Protein AF-A0A3L6D9G8-F1 (afdb_monomer_lite)

Radius of gyration: 39.93 Å; chains: 1; bounding box: 86×28×123 Å

Organism: Zea mays (NCBI:txid4577)

Structure (mmCIF, N/CA/C/O backbone):
data_AF-A0A3L6D9G8-F1
#
_entry.id   AF-A0A3L6D9G8-F1
#
loop_
_atom_site.group_PDB
_atom_site.id
_atom_site.type_symbol
_atom_site.label_atom_id
_atom_site.label_alt_id
_atom_site.label_comp_id
_atom_site.label_asym_id
_atom_site.label_entity_id
_atom_site.label_seq_id
_atom_site.pdbx_PDB_ins_code
_atom_site.Cartn_x
_atom_site.Cartn_y
_atom_site.Cartn_z
_atom_site.occupancy
_atom_site.B_iso_or_equiv
_atom_site.auth_seq_id
_atom_site.auth_comp_id
_atom_site.auth_asym_id
_atom_site.auth_atom_id
_atom_site.pdbx_PDB_model_num
ATOM 1 N N . MET A 1 1 ? -46.034 -1.662 87.273 1.00 62.09 1 MET A N 1
ATOM 2 C CA . MET A 1 1 ? -46.387 -2.126 85.909 1.00 62.09 1 MET A CA 1
ATOM 3 C C . MET A 1 1 ? -46.181 -1.054 84.838 1.00 62.09 1 MET A C 1
ATOM 5 O O . MET A 1 1 ? -45.593 -1.376 83.820 1.00 62.09 1 MET A O 1
ATOM 9 N N . VAL A 1 2 ? -46.574 0.208 85.059 1.00 72.56 2 VAL A N 1
ATOM 10 C CA . VAL A 1 2 ? -46.493 1.284 84.042 1.00 72.56 2 VAL A CA 1
ATOM 11 C C . VAL A 1 2 ? -45.061 1.575 83.547 1.00 72.56 2 VAL A C 1
ATOM 13 O O . VAL A 1 2 ? -44.832 1.620 82.345 1.00 72.56 2 VAL A O 1
ATOM 16 N N . SER A 1 3 ? -44.073 1.684 84.444 1.00 79.44 3 SER A N 1
ATOM 17 C CA . SER A 1 3 ? -42.671 1.980 84.078 1.00 79.44 3 SER A CA 1
ATOM 18 C C . SER A 1 3 ? -42.016 0.919 83.173 1.00 79.44 3 SER A C 1
ATOM 20 O O . SER A 1 3 ? -41.255 1.272 82.276 1.00 79.44 3 SER A O 1
ATOM 22 N N . ALA A 1 4 ? -42.357 -0.364 83.341 1.00 86.50 4 ALA A N 1
ATOM 23 C CA . ALA A 1 4 ? -41.828 -1.437 82.496 1.00 86.50 4 ALA A CA 1
ATOM 24 C C . ALA A 1 4 ? -42.376 -1.373 81.056 1.00 86.50 4 ALA A C 1
ATOM 26 O O . ALA A 1 4 ? -41.646 -1.654 80.111 1.00 86.50 4 ALA A O 1
ATOM 27 N N . GLY A 1 5 ? -43.636 -0.952 80.883 1.00 90.62 5 GLY A N 1
ATOM 28 C CA . GLY A 1 5 ? -44.241 -0.766 79.560 1.00 90.62 5 GLY A CA 1
ATOM 29 C C . GLY A 1 5 ? -43.612 0.389 78.775 1.00 90.62 5 GLY A C 1
ATOM 30 O O . GLY A 1 5 ? -43.356 0.251 77.582 1.00 90.62 5 GLY A O 1
ATOM 31 N N . PHE A 1 6 ? -43.291 1.498 79.450 1.00 91.12 6 PHE A N 1
ATOM 32 C CA . PHE A 1 6 ? -42.568 2.618 78.835 1.00 91.12 6 PHE A CA 1
ATOM 33 C C . PHE A 1 6 ? -41.140 2.238 78.423 1.00 91.12 6 PHE A C 1
ATOM 35 O O . PHE A 1 6 ? -40.726 2.556 77.311 1.00 91.12 6 PHE A O 1
ATOM 42 N N . ALA A 1 7 ? -40.412 1.500 79.267 1.00 93.25 7 ALA A N 1
ATOM 43 C CA . ALA A 1 7 ? -39.068 1.026 78.933 1.00 93.25 7 ALA A CA 1
ATOM 44 C C . ALA A 1 7 ? -39.059 0.095 77.703 1.00 93.25 7 ALA A C 1
ATOM 46 O O . ALA A 1 7 ? -38.158 0.178 76.866 1.00 93.25 7 ALA A O 1
ATOM 47 N N . GLU A 1 8 ? -40.073 -0.764 77.559 1.00 93.62 8 GLU A N 1
ATOM 48 C CA . GLU A 1 8 ? -40.217 -1.623 76.378 1.00 93.62 8 GLU A CA 1
ATOM 49 C C . GLU A 1 8 ? -40.559 -0.819 75.113 1.00 93.62 8 GLU A C 1
ATOM 51 O O . GLU A 1 8 ? -39.976 -1.070 74.058 1.00 93.62 8 GLU A O 1
ATOM 56 N N . LEU A 1 9 ? -41.423 0.198 75.208 1.00 94.31 9 LEU A N 1
ATOM 57 C CA . LEU A 1 9 ? -41.714 1.115 74.097 1.00 94.31 9 LEU A CA 1
ATOM 58 C C . LEU A 1 9 ? -40.466 1.878 73.631 1.00 94.31 9 LEU A C 1
ATOM 60 O O . LEU A 1 9 ? -40.208 1.955 72.430 1.00 94.31 9 LEU A O 1
ATOM 64 N N . GLU A 1 10 ? -39.650 2.389 74.555 1.00 94.06 10 GLU A N 1
ATOM 65 C CA . GLU A 1 10 ? -38.377 3.033 74.209 1.00 94.06 10 GLU A CA 1
ATOM 66 C C . GLU A 1 10 ? -37.412 2.059 73.520 1.00 94.06 10 GLU A C 1
ATOM 68 O O . GLU A 1 10 ? -36.723 2.424 72.562 1.00 94.06 10 GLU A O 1
ATOM 73 N N . ARG A 1 11 ? -37.366 0.798 73.971 1.00 95.31 11 ARG A N 1
ATOM 74 C CA . ARG A 1 11 ? -36.554 -0.251 73.338 1.00 95.31 11 ARG A CA 1
ATOM 75 C C . ARG A 1 11 ? -37.022 -0.522 71.909 1.00 95.31 11 ARG A C 1
ATOM 77 O O . ARG A 1 11 ? -36.194 -0.575 70.998 1.00 95.31 11 ARG A O 1
ATOM 84 N N . GLN A 1 12 ? -38.332 -0.641 71.701 1.00 95.62 12 GLN A N 1
ATOM 85 C CA . GLN A 1 12 ? -38.933 -0.826 70.379 1.00 95.62 12 GLN A CA 1
ATOM 86 C C . GLN A 1 12 ? -38.677 0.376 69.461 1.00 95.62 12 GLN A C 1
ATOM 88 O O . GLN A 1 12 ? -38.282 0.188 68.310 1.00 95.62 12 GLN A O 1
ATOM 93 N N . GLN A 1 13 ? -38.798 1.604 69.972 1.00 95.81 13 GLN A N 1
ATOM 94 C CA . GLN A 1 13 ? -38.494 2.825 69.224 1.00 95.81 13 GLN A CA 1
ATOM 95 C C . GLN A 1 13 ? -37.030 2.858 68.759 1.00 95.81 13 GLN A C 1
ATOM 97 O O . GLN A 1 13 ? -36.754 3.154 67.595 1.00 95.81 13 GLN A O 1
ATOM 102 N N . ARG A 1 14 ? -36.080 2.512 69.641 1.00 97.00 14 ARG A N 1
ATOM 103 C CA . ARG A 1 14 ? -34.646 2.433 69.296 1.00 97.00 14 ARG A CA 1
ATOM 104 C C . ARG A 1 14 ? -34.371 1.367 68.236 1.00 97.00 14 ARG A C 1
ATOM 106 O O . ARG A 1 14 ? -33.550 1.585 67.342 1.00 97.00 14 ARG A O 1
ATOM 113 N N . LEU A 1 15 ? -35.059 0.229 68.315 1.00 97.06 15 LEU A N 1
ATOM 114 C CA . LEU A 1 15 ? -34.909 -0.858 67.350 1.00 97.06 15 LEU A CA 1
ATOM 115 C C . LEU A 1 15 ? -35.434 -0.451 65.967 1.00 97.06 15 LEU A C 1
ATOM 117 O O . LEU A 1 15 ? -34.710 -0.596 64.985 1.00 97.06 15 LEU A O 1
ATOM 121 N N . LEU A 1 16 ? -36.621 0.160 65.902 1.00 97.12 16 LEU A N 1
ATOM 122 C CA . LEU A 1 16 ? -37.181 0.710 64.663 1.00 97.12 16 LEU A CA 1
ATOM 123 C C . LEU A 1 16 ? -36.264 1.771 64.049 1.00 97.12 16 LEU A C 1
ATOM 125 O O . LEU A 1 16 ? -35.952 1.685 62.866 1.00 97.12 16 LEU A O 1
ATOM 129 N N . ALA A 1 17 ? -35.758 2.715 64.848 1.00 96.75 17 ALA A N 1
ATOM 130 C CA . ALA A 1 17 ? -34.820 3.731 64.368 1.00 96.75 17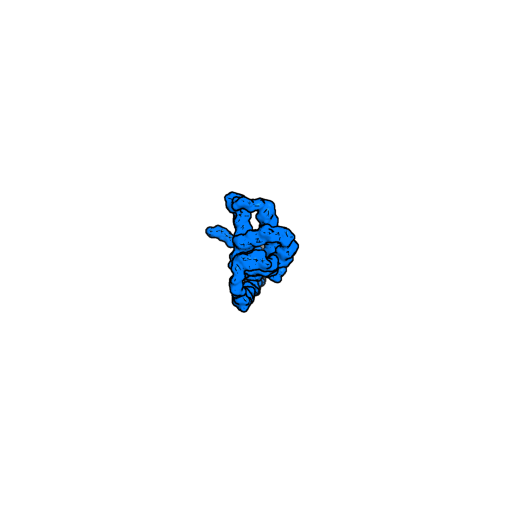 ALA A CA 1
ATOM 131 C C . ALA A 1 17 ? -33.542 3.107 63.775 1.00 96.75 17 ALA A C 1
ATOM 133 O O . ALA A 1 17 ? -33.040 3.552 62.740 1.00 96.75 17 ALA A O 1
ATOM 134 N N . THR A 1 18 ? -33.038 2.040 64.400 1.00 97.69 18 THR A N 1
ATOM 135 C CA . THR A 1 18 ? -31.868 1.301 63.909 1.00 97.69 18 THR A CA 1
ATOM 136 C C . THR A 1 18 ? -32.176 0.579 62.598 1.00 97.69 18 THR A C 1
ATOM 138 O O . THR A 1 18 ? -31.394 0.687 61.654 1.00 97.69 18 THR A O 1
ATOM 141 N N . CYS A 1 19 ? -33.322 -0.101 62.505 1.00 97.19 19 CYS A N 1
ATOM 142 C CA . CYS A 1 19 ? -33.778 -0.749 61.277 1.00 97.19 19 CYS A CA 1
ATOM 143 C C . CYS A 1 19 ? -33.930 0.259 60.133 1.00 97.19 19 CYS A C 1
ATOM 145 O O . CYS A 1 19 ? -33.394 0.020 59.057 1.00 97.19 19 CYS A O 1
ATOM 147 N N . THR A 1 20 ? -34.573 1.407 60.361 1.00 97.38 20 THR A N 1
ATOM 148 C CA . THR A 1 20 ? -34.733 2.455 59.339 1.00 97.38 20 THR A CA 1
ATOM 149 C C . THR A 1 20 ? -33.384 2.958 58.836 1.00 97.38 20 THR A C 1
ATOM 151 O O . THR A 1 20 ? -33.184 3.084 57.630 1.00 97.38 20 THR A O 1
ATOM 154 N N . ARG A 1 21 ? -32.415 3.176 59.736 1.00 98.12 21 ARG A N 1
ATOM 155 C CA . ARG A 1 21 ? -31.058 3.580 59.344 1.00 98.12 21 ARG A CA 1
ATOM 156 C C . ARG A 1 21 ? -30.354 2.511 58.504 1.00 98.12 21 ARG A C 1
ATOM 158 O O . ARG A 1 21 ? -29.681 2.851 57.536 1.00 98.12 21 ARG A O 1
ATOM 165 N N . LEU A 1 22 ? -30.500 1.233 58.862 1.00 98.12 22 LEU A N 1
ATOM 166 C CA . LEU A 1 22 ? -29.929 0.122 58.095 1.00 98.12 22 LEU A CA 1
ATOM 167 C C . LEU A 1 22 ? -30.570 0.002 56.709 1.00 98.12 22 LEU A C 1
ATOM 169 O O . LEU A 1 22 ? -29.848 -0.168 55.730 1.00 98.12 22 LEU A O 1
ATOM 173 N N . TYR A 1 23 ? -31.894 0.149 56.613 1.00 98.12 23 TYR A N 1
ATOM 174 C CA . TYR A 1 23 ? -32.598 0.178 55.330 1.00 98.12 23 TYR A CA 1
ATOM 175 C C . TYR A 1 23 ? -32.136 1.340 54.453 1.00 98.12 23 TYR A C 1
ATOM 177 O O . TYR A 1 23 ? -31.880 1.133 53.269 1.00 98.12 23 TYR A O 1
ATOM 185 N N . GLN A 1 24 ? -31.958 2.532 55.029 1.00 98.38 24 GLN A N 1
ATOM 186 C CA . GLN A 1 24 ? -31.443 3.682 54.291 1.00 98.38 24 GLN A CA 1
ATOM 187 C C . GLN A 1 24 ? -30.038 3.405 53.745 1.00 98.38 24 GLN A C 1
ATOM 189 O O . GLN A 1 24 ? -29.803 3.548 52.549 1.00 98.38 24 GLN A O 1
ATOM 194 N N . HIS A 1 25 ? -29.130 2.908 54.591 1.00 98.50 25 HIS A N 1
ATOM 195 C CA . HIS A 1 25 ? -27.769 2.568 54.176 1.00 98.50 25 HIS A CA 1
ATOM 196 C C . HIS A 1 25 ? -27.739 1.487 53.082 1.00 98.50 25 HIS A C 1
ATOM 198 O O . HIS A 1 25 ? -26.953 1.574 52.138 1.00 98.50 25 HIS A O 1
ATOM 204 N N . LEU A 1 26 ? -28.597 0.467 53.186 1.00 98.38 26 LEU A N 1
ATOM 205 C CA . LEU A 1 26 ? -28.737 -0.569 52.163 1.00 98.38 26 LEU A CA 1
ATOM 206 C C . LEU A 1 26 ? -29.214 0.033 50.833 1.00 98.38 26 LEU A C 1
ATOM 208 O O . LEU A 1 26 ? -28.620 -0.240 49.793 1.00 98.38 26 LEU A O 1
ATOM 212 N N . SER A 1 27 ? -30.253 0.870 50.873 1.00 98.38 27 SER A N 1
ATOM 213 C CA . SER A 1 27 ? -30.805 1.534 49.690 1.00 98.38 27 SER A CA 1
ATOM 214 C C . SER A 1 27 ? -29.766 2.428 49.010 1.00 98.38 27 SER A C 1
ATOM 216 O O . SER A 1 27 ? -29.607 2.379 47.791 1.00 98.38 27 SER A O 1
ATOM 218 N N . ASP A 1 28 ? -29.009 3.200 49.790 1.00 98.44 28 ASP A N 1
ATOM 219 C CA . ASP A 1 28 ? -27.953 4.070 49.271 1.00 98.44 28 ASP A CA 1
ATOM 220 C C . ASP A 1 28 ? -26.824 3.252 48.623 1.00 98.44 28 ASP A C 1
ATOM 222 O O . ASP A 1 28 ? -26.317 3.613 47.554 1.00 98.44 28 ASP A O 1
ATOM 226 N N . HIS A 1 29 ? -26.453 2.120 49.233 1.00 98.56 29 HIS A N 1
ATOM 227 C CA . HIS A 1 29 ? -25.442 1.218 48.688 1.00 98.56 29 HIS A CA 1
ATOM 228 C C . HIS A 1 29 ? -25.899 0.564 47.380 1.00 98.56 29 HIS A C 1
ATOM 230 O O . HIS A 1 29 ? -25.151 0.584 46.402 1.00 98.56 29 HIS A O 1
ATOM 236 N N . ILE A 1 30 ? -27.131 0.046 47.332 1.00 98.50 30 ILE A N 1
ATOM 237 C CA . ILE A 1 30 ? -27.719 -0.527 46.113 1.00 98.50 30 ILE A CA 1
ATOM 238 C C . ILE A 1 30 ? -27.758 0.532 45.008 1.00 98.50 30 ILE A C 1
ATOM 240 O O . ILE A 1 30 ? -27.234 0.292 43.923 1.00 98.50 30 ILE A O 1
ATOM 244 N N . GLY A 1 31 ? -28.245 1.741 45.302 1.00 98.62 31 GLY A N 1
ATOM 245 C CA . GLY A 1 31 ? -28.271 2.830 44.323 1.00 98.62 31 GLY A CA 1
ATOM 246 C C . GLY A 1 31 ? -26.874 3.247 43.843 1.00 98.62 31 GLY A C 1
ATOM 247 O O . GLY A 1 31 ? -26.686 3.613 42.682 1.00 98.62 31 GLY A O 1
ATOM 248 N N . SER A 1 32 ? -25.856 3.172 44.707 1.00 98.50 32 SER A N 1
ATOM 249 C CA . SER A 1 32 ? -24.457 3.388 44.317 1.00 98.50 32 SER A CA 1
ATOM 250 C C . SER A 1 32 ? -23.950 2.300 43.363 1.00 98.50 32 SER A C 1
ATOM 252 O O . SER A 1 32 ? -23.345 2.615 42.333 1.00 98.50 32 SER A O 1
ATOM 254 N N . LEU A 1 33 ? -24.240 1.030 43.660 1.00 98.62 33 LEU A N 1
ATOM 255 C CA . LEU A 1 33 ? -23.872 -0.103 42.809 1.00 98.62 33 LEU A CA 1
ATOM 256 C C . LEU A 1 33 ? -24.560 -0.041 41.445 1.00 98.62 33 LEU A C 1
ATOM 258 O O . LEU A 1 33 ? -23.896 -0.249 40.432 1.00 98.62 33 LEU A O 1
ATOM 262 N N . GLU A 1 34 ? -25.847 0.298 41.397 1.00 98.62 34 GLU A N 1
ATOM 263 C CA . GLU A 1 34 ? -26.603 0.455 40.150 1.00 98.62 34 GLU A CA 1
ATOM 264 C C . GLU A 1 34 ? -25.993 1.537 39.254 1.00 98.62 34 GLU A C 1
ATOM 266 O O . GLU A 1 34 ? -25.715 1.288 38.078 1.00 98.62 34 GLU A O 1
ATOM 271 N N . ARG A 1 35 ? -25.689 2.715 39.818 1.00 98.56 35 ARG A N 1
ATOM 272 C CA . ARG A 1 35 ? -25.001 3.793 39.088 1.00 98.56 35 ARG A CA 1
ATOM 273 C C . ARG A 1 35 ? -23.618 3.360 38.604 1.00 98.56 35 ARG A C 1
ATOM 275 O O . ARG A 1 35 ? -23.249 3.639 37.463 1.00 98.56 35 ARG A O 1
ATOM 282 N N . GLY A 1 36 ? -22.862 2.654 39.445 1.00 98.75 36 GLY A N 1
ATOM 283 C CA . GLY A 1 36 ? -21.547 2.126 39.087 1.00 98.75 36 GLY A CA 1
ATOM 284 C C . GLY A 1 36 ? -21.608 1.097 37.954 1.00 98.75 36 GLY A C 1
ATOM 285 O O . GLY A 1 36 ? -20.794 1.143 37.028 1.00 98.75 36 GLY A O 1
ATOM 286 N N . LEU A 1 37 ? -22.588 0.193 37.992 1.00 98.62 37 LEU A N 1
ATOM 287 C CA . LEU A 1 37 ? -22.822 -0.811 36.956 1.00 98.62 37 LEU A CA 1
ATOM 288 C C . LEU A 1 37 ? -23.233 -0.150 35.635 1.00 98.62 37 LEU A C 1
ATOM 290 O O . LEU A 1 37 ? -22.684 -0.498 34.588 1.00 98.62 37 LEU A O 1
ATOM 294 N N . ALA A 1 38 ? -24.140 0.829 35.685 1.00 98.56 38 ALA A N 1
ATOM 295 C CA . ALA A 1 38 ? -24.572 1.591 34.518 1.00 98.56 38 ALA A CA 1
ATOM 296 C C . ALA A 1 38 ? -23.385 2.301 33.849 1.00 98.56 38 ALA A C 1
ATOM 298 O O . ALA A 1 38 ? -23.129 2.087 32.664 1.00 98.56 38 ALA A O 1
ATOM 299 N N . ALA A 1 39 ? -22.578 3.030 34.626 1.00 98.56 39 ALA A N 1
ATOM 300 C CA . ALA A 1 39 ? -21.399 3.728 34.115 1.00 98.56 39 ALA A CA 1
ATOM 301 C C . ALA A 1 39 ? -20.371 2.771 33.481 1.00 98.56 39 ALA A C 1
ATOM 303 O O . ALA A 1 39 ? -19.830 3.051 32.409 1.00 98.56 39 ALA A O 1
ATOM 304 N N . ARG A 1 40 ? -20.112 1.611 34.105 1.00 98.69 40 ARG A N 1
ATOM 305 C CA . ARG A 1 40 ? -19.213 0.588 33.538 1.00 98.69 40 ARG A CA 1
ATOM 306 C C . ARG A 1 40 ? -19.775 -0.021 32.254 1.00 98.69 40 ARG A C 1
ATOM 308 O O . ARG A 1 40 ? -19.021 -0.225 31.305 1.00 98.69 40 ARG A O 1
ATOM 315 N N . SER A 1 41 ? -21.078 -0.288 32.213 1.00 98.62 41 SER A N 1
ATOM 316 C CA . SER A 1 41 ? -21.766 -0.806 31.028 1.00 98.62 41 SER A CA 1
ATOM 317 C C . SER A 1 41 ? -21.656 0.167 29.852 1.00 98.62 41 SER A C 1
ATOM 319 O O . SER A 1 41 ? -21.262 -0.226 28.752 1.00 98.62 41 SER A O 1
ATOM 321 N N . ASP A 1 42 ? -21.889 1.457 30.090 1.00 98.62 42 ASP A N 1
ATOM 322 C CA . ASP A 1 42 ? -21.765 2.490 29.060 1.00 98.62 42 ASP A CA 1
ATOM 323 C C . ASP A 1 42 ? -20.322 2.668 28.585 1.00 98.62 42 ASP A C 1
ATOM 325 O O . ASP A 1 42 ? -20.071 2.722 27.377 1.00 98.62 42 ASP A O 1
ATOM 329 N N . ALA A 1 43 ? -19.350 2.647 29.501 1.00 98.56 43 ALA A N 1
ATOM 330 C CA . ALA A 1 43 ? -17.936 2.680 29.142 1.00 98.56 43 ALA A CA 1
ATOM 331 C C . ALA A 1 43 ? -17.540 1.498 28.237 1.00 98.56 43 ALA A C 1
ATOM 333 O O . ALA A 1 43 ? -16.813 1.681 27.255 1.00 98.56 43 ALA A O 1
ATOM 334 N N . LEU A 1 44 ? -18.040 0.289 28.519 1.00 98.62 44 LEU A N 1
ATOM 335 C CA . LEU A 1 44 ? -17.813 -0.887 27.674 1.00 98.62 44 LEU A CA 1
ATOM 336 C C . LEU A 1 44 ? -18.481 -0.751 26.302 1.00 98.62 44 LEU A C 1
ATOM 338 O O . LEU A 1 44 ? -17.856 -1.079 25.292 1.00 98.62 44 LEU A O 1
ATOM 342 N N . ARG A 1 45 ? -19.707 -0.218 26.230 1.00 98.50 45 ARG A N 1
ATOM 343 C CA . ARG A 1 45 ? -20.397 0.043 24.953 1.00 98.50 45 ARG A CA 1
ATOM 344 C C . ARG A 1 45 ? -19.627 1.034 24.085 1.00 98.50 45 ARG A C 1
ATOM 346 O O . ARG A 1 45 ? -19.478 0.800 22.886 1.00 98.50 45 ARG A O 1
ATOM 353 N N . VAL A 1 46 ? -19.102 2.109 24.675 1.00 98.56 46 VAL A N 1
ATOM 354 C CA . VAL A 1 46 ? -18.269 3.091 23.963 1.00 98.56 46 VAL A CA 1
ATOM 355 C C . VAL A 1 46 ? -16.980 2.443 23.456 1.00 98.56 46 VAL A C 1
ATOM 357 O O . VAL A 1 46 ? -16.643 2.599 22.282 1.00 98.56 46 VAL A O 1
ATOM 360 N N . ARG A 1 47 ? -16.287 1.663 24.298 1.00 98.56 47 ARG A N 1
ATOM 361 C CA . ARG A 1 47 ? -15.071 0.936 23.891 1.00 98.56 47 ARG A CA 1
ATOM 362 C C . ARG A 1 47 ? -15.337 -0.039 22.749 1.00 98.56 47 ARG A C 1
ATOM 364 O O . ARG A 1 47 ? -14.560 -0.062 21.799 1.00 98.56 47 ARG A O 1
ATOM 371 N N . ARG A 1 48 ? -16.440 -0.788 22.811 1.00 98.56 48 ARG A N 1
ATOM 372 C CA . ARG A 1 48 ? -16.864 -1.693 21.738 1.00 98.56 48 ARG A CA 1
ATOM 373 C C . ARG A 1 48 ? -17.071 -0.934 20.428 1.00 98.56 48 ARG A C 1
ATOM 375 O O . ARG A 1 48 ? -16.425 -1.264 19.447 1.00 98.56 48 ARG A O 1
ATOM 382 N N . ARG A 1 49 ? -17.861 0.146 20.429 1.00 98.44 49 ARG A N 1
ATOM 383 C CA . ARG A 1 49 ? -18.085 0.971 19.225 1.00 98.44 49 ARG A CA 1
ATOM 384 C C . ARG A 1 49 ? -16.785 1.533 18.646 1.00 98.44 49 ARG A C 1
ATOM 386 O O . ARG A 1 49 ? -16.615 1.570 17.432 1.00 98.44 49 ARG A O 1
ATOM 393 N N . ALA A 1 50 ? -15.862 1.970 19.501 1.00 98.25 50 ALA A N 1
ATOM 394 C CA . ALA A 1 50 ? -14.565 2.471 19.058 1.00 98.25 50 ALA A CA 1
ATOM 395 C C . ALA A 1 50 ? -13.704 1.367 18.422 1.00 98.25 50 ALA A C 1
ATOM 397 O O . ALA A 1 50 ? -13.027 1.621 17.426 1.00 98.25 50 ALA A O 1
ATOM 398 N N . PHE A 1 51 ? -13.728 0.156 18.981 1.00 98.31 51 PHE A N 1
ATOM 399 C CA . PHE A 1 51 ? -13.042 -1.003 18.418 1.00 98.31 51 PHE A CA 1
ATOM 400 C C . PHE A 1 51 ? -13.662 -1.434 17.083 1.00 98.31 51 PHE A C 1
ATOM 402 O O . PHE A 1 51 ? -12.935 -1.601 16.105 1.00 98.31 51 PHE A O 1
ATOM 409 N N . ASP A 1 52 ? -14.990 -1.505 17.007 1.00 98.44 52 ASP A N 1
ATOM 410 C CA . ASP A 1 52 ? -15.733 -1.816 15.781 1.00 98.44 52 ASP A CA 1
ATOM 411 C C . ASP A 1 52 ? -15.403 -0.794 14.675 1.00 98.44 52 ASP A C 1
ATOM 413 O O . ASP A 1 52 ? -15.051 -1.153 13.556 1.00 98.44 52 ASP A O 1
ATOM 417 N N . ALA A 1 53 ? -15.383 0.505 14.994 1.00 97.88 53 ALA A N 1
ATOM 418 C CA . ALA A 1 53 ? -15.006 1.537 14.026 1.00 97.88 53 ALA A CA 1
ATOM 419 C C . ALA A 1 53 ? -13.540 1.425 13.564 1.00 97.88 53 ALA A C 1
ATOM 421 O O . ALA A 1 53 ? -13.229 1.705 12.406 1.00 97.88 53 ALA A O 1
ATOM 422 N N . ARG A 1 54 ? -12.614 1.042 14.453 1.00 97.75 54 ARG A N 1
ATOM 423 C CA . ARG A 1 54 ? -11.199 0.839 14.095 1.00 97.75 54 ARG A CA 1
ATOM 424 C C . ARG A 1 54 ? -11.013 -0.379 13.199 1.00 97.75 54 ARG A C 1
ATOM 426 O O . ARG A 1 54 ? -10.269 -0.291 12.227 1.00 97.75 54 ARG A O 1
ATOM 433 N N . THR A 1 55 ? -11.679 -1.484 13.518 1.00 97.56 55 THR A N 1
ATOM 434 C CA . THR A 1 55 ? -11.608 -2.720 12.731 1.00 97.56 55 THR A CA 1
ATOM 435 C C . THR A 1 55 ? -12.217 -2.527 11.349 1.00 97.56 55 THR A C 1
ATOM 437 O O . THR A 1 55 ? -11.550 -2.850 10.372 1.00 97.56 55 THR A O 1
ATOM 440 N N . HIS A 1 56 ? -13.386 -1.887 11.238 1.00 97.88 56 HIS A N 1
ATOM 441 C CA . HIS A 1 56 ? -13.967 -1.534 9.938 1.00 97.88 56 HIS A CA 1
ATOM 442 C C . HIS A 1 56 ? -13.018 -0.687 9.086 1.00 97.88 56 HIS A C 1
ATOM 444 O O . HIS A 1 56 ? -12.714 -1.062 7.961 1.00 97.88 56 HIS A O 1
ATOM 450 N N . ARG A 1 57 ? -12.444 0.388 9.642 1.00 95.50 57 ARG A N 1
ATOM 451 C CA . ARG A 1 57 ? -11.471 1.218 8.906 1.00 95.50 57 ARG A CA 1
ATOM 452 C C . ARG A 1 57 ? -10.240 0.433 8.453 1.00 95.50 57 ARG A C 1
ATOM 454 O O . ARG A 1 57 ? -9.712 0.699 7.375 1.00 95.50 57 ARG A O 1
ATOM 461 N N . ALA A 1 58 ? -9.756 -0.493 9.280 1.00 91.94 58 ALA A N 1
ATOM 462 C CA . ALA A 1 58 ? -8.622 -1.341 8.931 1.00 91.94 58 ALA A CA 1
ATOM 463 C C . ALA A 1 58 ? -8.977 -2.303 7.787 1.00 91.94 58 ALA A C 1
ATOM 465 O O . ALA A 1 58 ? -8.205 -2.414 6.838 1.00 91.94 58 ALA A O 1
ATOM 466 N N . LEU A 1 59 ? -10.155 -2.930 7.835 1.00 95.88 59 LEU A N 1
ATOM 467 C CA . LEU A 1 59 ? -10.654 -3.796 6.765 1.00 95.88 59 LEU A CA 1
ATOM 468 C C . LEU A 1 59 ? -10.862 -3.021 5.460 1.00 95.88 59 LEU A C 1
ATOM 470 O O . LEU A 1 59 ? -10.375 -3.452 4.422 1.00 95.88 59 LEU A O 1
ATOM 474 N N . ASP A 1 60 ? -11.468 -1.834 5.509 1.00 91.69 60 ASP A N 1
ATOM 475 C CA . ASP A 1 60 ? -11.657 -0.983 4.327 1.00 91.69 60 ASP A CA 1
ATOM 476 C C . ASP A 1 60 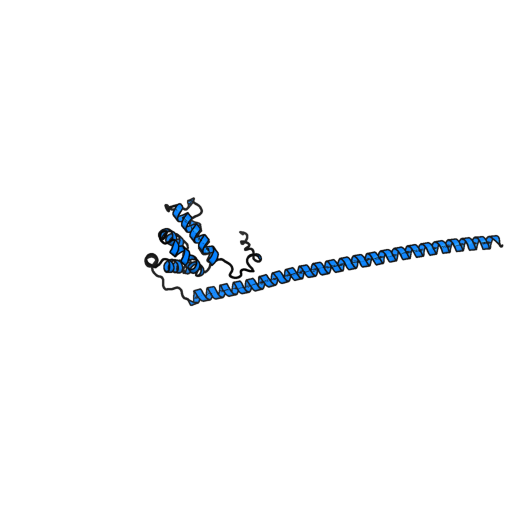? -10.323 -0.551 3.700 1.00 91.69 60 ASP A C 1
ATOM 478 O O . ASP A 1 60 ? -10.228 -0.344 2.490 1.00 91.69 60 ASP A O 1
ATOM 482 N N . SER A 1 61 ? -9.284 -0.369 4.520 1.00 87.38 61 SER A N 1
ATOM 483 C CA . SER A 1 61 ? -7.924 -0.102 4.043 1.00 87.38 61 SER A CA 1
ATOM 484 C C . SER A 1 61 ? -7.321 -1.331 3.358 1.00 87.38 61 SER A C 1
ATOM 486 O O . SER A 1 61 ? -6.720 -1.210 2.292 1.00 87.38 61 SER A O 1
ATOM 488 N N . LEU A 1 62 ? -7.520 -2.525 3.926 1.00 88.25 62 LEU A N 1
ATOM 489 C CA . LEU A 1 62 ? -7.048 -3.777 3.335 1.00 88.25 62 LEU A CA 1
ATOM 490 C C . LEU A 1 62 ? -7.756 -4.097 2.016 1.00 88.25 62 LEU A C 1
ATOM 492 O O . LEU A 1 62 ? -7.063 -4.357 1.041 1.00 88.25 62 LEU A O 1
ATOM 496 N N . HIS A 1 63 ? -9.084 -3.979 1.942 1.00 89.69 63 HIS A N 1
ATOM 497 C CA . HIS A 1 63 ? -9.829 -4.200 0.697 1.00 89.69 63 HIS A CA 1
ATOM 498 C C . HIS A 1 63 ? -9.390 -3.242 -0.416 1.00 89.69 63 HIS A C 1
ATOM 500 O O . HIS A 1 63 ? -9.221 -3.651 -1.561 1.00 89.69 63 HIS A O 1
ATOM 506 N N . ARG A 1 64 ? -9.136 -1.966 -0.089 1.00 85.31 64 ARG A N 1
ATOM 507 C CA . ARG A 1 64 ? -8.586 -1.007 -1.062 1.00 85.31 64 ARG A CA 1
ATOM 508 C C . ARG A 1 64 ? -7.203 -1.423 -1.566 1.00 85.31 64 ARG A C 1
ATOM 510 O O . ARG A 1 64 ? -6.920 -1.295 -2.754 1.00 85.31 64 ARG A O 1
ATOM 517 N N . ARG A 1 65 ? -6.344 -1.937 -0.680 1.00 83.44 65 ARG A N 1
ATOM 518 C CA . ARG A 1 65 ? -5.016 -2.449 -1.057 1.00 83.44 65 ARG A CA 1
ATOM 519 C C . ARG A 1 65 ? -5.101 -3.719 -1.899 1.00 83.44 65 ARG A C 1
ATOM 521 O O . ARG A 1 65 ? -4.305 -3.864 -2.817 1.00 83.44 65 ARG A O 1
ATOM 528 N N . GLU A 1 66 ? -6.032 -4.615 -1.599 1.00 86.00 66 GLU A N 1
ATOM 529 C CA . GLU A 1 66 ? -6.268 -5.845 -2.360 1.00 86.00 66 GLU A CA 1
ATOM 530 C C . GLU A 1 66 ? -6.740 -5.530 -3.783 1.00 86.00 66 GLU A C 1
ATOM 532 O O . GLU A 1 66 ? -6.062 -5.903 -4.736 1.00 86.00 66 GLU A O 1
ATOM 537 N N . ALA A 1 67 ? -7.780 -4.703 -3.932 1.00 85.19 67 ALA A N 1
ATOM 538 C CA . ALA A 1 67 ? -8.266 -4.266 -5.243 1.00 85.19 67 ALA A CA 1
ATOM 539 C C . ALA A 1 67 ? -7.174 -3.570 -6.080 1.00 85.19 67 ALA A C 1
ATOM 541 O O . ALA A 1 67 ? -7.092 -3.736 -7.297 1.00 85.19 67 ALA A O 1
ATOM 542 N N . SER A 1 68 ? -6.293 -2.811 -5.423 1.00 82.50 68 SER A N 1
ATOM 543 C CA . SER A 1 68 ? -5.122 -2.210 -6.061 1.00 82.50 68 SER A CA 1
ATOM 544 C C . SER A 1 68 ? -4.093 -3.239 -6.534 1.00 82.50 68 SER A C 1
ATOM 546 O O . SER A 1 68 ? -3.550 -3.105 -7.633 1.00 82.50 68 SER A O 1
ATOM 548 N N . ILE A 1 69 ? -3.801 -4.255 -5.714 1.00 82.19 69 ILE A N 1
ATOM 549 C CA . ILE A 1 69 ? -2.896 -5.345 -6.086 1.00 82.19 69 ILE A CA 1
ATOM 550 C C . ILE A 1 69 ? -3.450 -6.063 -7.314 1.00 82.19 69 ILE A C 1
ATOM 552 O O . ILE A 1 69 ? -2.702 -6.231 -8.273 1.00 82.19 69 ILE A O 1
ATOM 556 N N . ASP A 1 70 ? -4.738 -6.402 -7.321 1.00 85.38 70 ASP A N 1
ATOM 557 C CA . ASP A 1 70 ? -5.381 -7.082 -8.447 1.00 85.38 70 ASP A CA 1
ATOM 558 C C . ASP A 1 70 ? -5.291 -6.254 -9.733 1.00 85.38 70 ASP A C 1
ATOM 560 O O . ASP A 1 70 ? -4.873 -6.762 -10.775 1.00 85.38 70 ASP A O 1
ATOM 564 N N . ALA A 1 71 ? -5.576 -4.949 -9.656 1.00 82.50 71 ALA A N 1
ATOM 565 C CA . ALA A 1 71 ? -5.426 -4.042 -10.792 1.00 82.50 71 ALA A CA 1
ATOM 566 C C . ALA A 1 71 ? -3.967 -3.960 -11.279 1.00 82.50 71 ALA A C 1
ATOM 568 O O . ALA A 1 71 ? -3.699 -4.018 -12.479 1.00 82.50 71 ALA A O 1
ATOM 569 N N . SER A 1 72 ? -3.004 -3.866 -10.359 1.00 79.38 72 SER A N 1
ATOM 570 C CA . SER A 1 72 ? -1.570 -3.848 -10.671 1.00 79.38 72 SER A CA 1
ATOM 571 C C . SER A 1 72 ? -1.105 -5.150 -11.329 1.00 79.38 72 SER A C 1
ATOM 573 O O . SER A 1 72 ? -0.322 -5.094 -12.276 1.00 79.38 72 SER A O 1
ATOM 575 N N . VAL A 1 73 ? -1.581 -6.304 -10.854 1.00 84.19 73 VAL A N 1
ATOM 576 C CA . VAL A 1 73 ? -1.270 -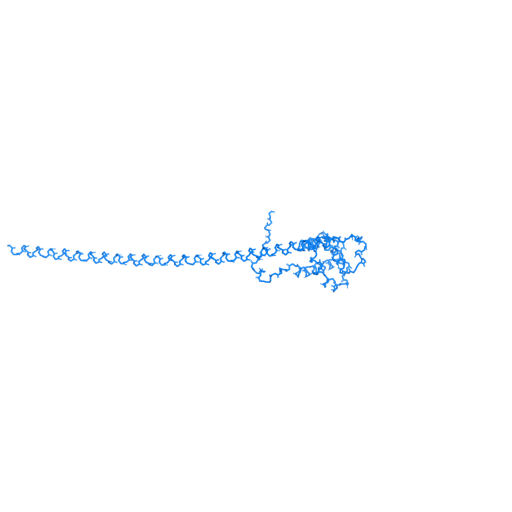7.621 -11.426 1.00 84.19 73 VAL A CA 1
ATOM 577 C C . VAL A 1 73 ? -1.891 -7.757 -12.812 1.00 84.19 73 VAL A C 1
ATOM 579 O O . VAL A 1 73 ? -1.189 -8.162 -13.733 1.00 84.19 73 VAL A O 1
ATOM 582 N N . SER A 1 74 ? -3.151 -7.349 -12.998 1.00 85.38 74 SER A N 1
ATOM 583 C CA . SER A 1 74 ? -3.802 -7.338 -14.316 1.00 85.38 74 SER A CA 1
ATOM 584 C C . SER A 1 74 ? -3.000 -6.515 -15.323 1.00 85.38 74 SER A C 1
ATOM 586 O O . SER A 1 74 ? -2.664 -7.014 -16.391 1.00 85.38 74 SER A O 1
ATOM 588 N N . ARG A 1 75 ? -2.597 -5.290 -14.951 1.00 81.88 75 ARG A N 1
ATOM 589 C CA . ARG A 1 75 ? -1.765 -4.426 -15.805 1.00 81.88 75 ARG A CA 1
ATOM 590 C C . ARG A 1 75 ? -0.428 -5.079 -16.166 1.00 81.88 75 ARG A C 1
ATOM 592 O O . ARG A 1 75 ? 0.007 -4.986 -17.311 1.00 81.88 75 ARG A O 1
ATOM 599 N N . ALA A 1 76 ? 0.227 -5.737 -15.208 1.00 79.31 76 ALA A N 1
ATOM 600 C CA . ALA A 1 76 ? 1.485 -6.439 -15.455 1.00 79.31 76 ALA A CA 1
ATOM 601 C C . ALA A 1 76 ? 1.301 -7.643 -16.397 1.00 79.31 76 ALA A C 1
ATOM 603 O O . ALA A 1 76 ? 2.125 -7.853 -17.286 1.00 79.31 76 ALA A O 1
ATOM 604 N N . LEU A 1 77 ? 0.213 -8.404 -16.246 1.00 85.06 77 LEU A N 1
ATOM 605 C CA . LEU A 1 77 ? -0.126 -9.513 -17.141 1.00 85.06 77 LEU A CA 1
ATOM 606 C C . LEU A 1 77 ? -0.424 -9.021 -18.562 1.00 85.06 77 LEU A C 1
ATOM 608 O O . LEU A 1 77 ? 0.137 -9.558 -19.515 1.00 85.06 77 LEU A O 1
ATOM 612 N N . ASP A 1 78 ? -1.224 -7.964 -18.713 1.00 84.25 78 ASP A N 1
ATOM 613 C CA . ASP A 1 78 ? -1.503 -7.340 -20.013 1.00 84.25 78 ASP A CA 1
ATOM 614 C C . ASP A 1 78 ? -0.216 -6.845 -20.680 1.00 84.25 78 ASP A C 1
ATOM 616 O O . ASP A 1 78 ? -0.006 -7.020 -21.884 1.00 84.25 78 ASP A O 1
ATOM 620 N N . HIS A 1 79 ? 0.691 -6.270 -19.888 1.00 80.56 79 HIS A N 1
ATOM 621 C CA . HIS A 1 79 ? 1.990 -5.837 -20.371 1.00 80.56 79 HIS A CA 1
ATOM 622 C C . HIS A 1 79 ? 2.846 -7.010 -20.869 1.00 80.56 79 HIS A C 1
ATOM 624 O O . HIS A 1 79 ? 3.347 -6.957 -21.996 1.00 80.56 79 HIS A O 1
ATOM 630 N N . LEU A 1 80 ? 2.953 -8.094 -20.096 1.00 81.00 80 LEU A N 1
ATOM 631 C CA . LEU A 1 80 ? 3.657 -9.315 -20.503 1.00 81.00 80 LEU A CA 1
ATOM 632 C C . LEU A 1 80 ? 3.054 -9.930 -21.769 1.00 81.00 80 LEU A C 1
ATOM 634 O O . LEU A 1 80 ? 3.793 -10.295 -22.686 1.00 81.00 80 LEU A O 1
ATOM 638 N N . HIS A 1 81 ? 1.724 -9.988 -21.864 1.00 83.62 81 HIS A N 1
ATOM 639 C CA . HIS A 1 81 ? 1.037 -10.418 -23.079 1.00 83.62 81 HIS A CA 1
ATOM 640 C C . HIS A 1 81 ? 1.370 -9.505 -24.262 1.00 83.62 81 HIS A C 1
ATOM 642 O O . HIS A 1 81 ? 1.613 -10.006 -25.354 1.00 83.62 81 HIS A O 1
ATOM 648 N N . SER A 1 82 ? 1.458 -8.185 -24.066 1.00 81.62 82 SER A N 1
ATOM 649 C CA . SER A 1 82 ? 1.831 -7.247 -25.132 1.00 81.62 82 SER A CA 1
ATOM 650 C C . SER A 1 82 ? 3.273 -7.431 -25.621 1.00 81.62 82 SER A C 1
ATOM 652 O O . SER A 1 82 ? 3.522 -7.319 -26.821 1.00 81.62 82 SER A O 1
ATOM 654 N N . ILE A 1 83 ? 4.213 -7.747 -24.721 1.00 73.44 83 ILE A N 1
ATOM 655 C CA . ILE A 1 83 ? 5.608 -8.047 -25.074 1.00 73.44 83 ILE A CA 1
ATOM 656 C C . ILE A 1 83 ? 5.669 -9.376 -25.833 1.00 73.44 83 ILE A C 1
ATOM 658 O O . ILE A 1 83 ? 6.308 -9.462 -26.879 1.00 73.44 83 ILE A O 1
ATOM 662 N N . SER A 1 84 ? 4.957 -10.396 -25.345 1.00 73.12 84 SER A N 1
ATOM 663 C CA . SER A 1 84 ? 4.900 -11.714 -25.979 1.00 73.12 84 SER A CA 1
ATOM 664 C C . SER A 1 84 ? 4.239 -11.666 -27.364 1.00 73.12 84 SER A C 1
ATOM 666 O O . SER A 1 84 ? 4.783 -12.219 -28.318 1.00 73.12 84 SER A O 1
ATOM 668 N N . ALA A 1 85 ? 3.117 -10.952 -27.504 1.00 68.81 85 ALA A N 1
ATOM 669 C CA . ALA A 1 85 ? 2.367 -10.823 -28.753 1.00 68.81 85 ALA A CA 1
ATOM 670 C C . ALA A 1 85 ? 3.096 -9.990 -29.814 1.00 68.81 85 ALA A C 1
ATOM 672 O O . ALA A 1 85 ? 2.923 -10.233 -31.006 1.00 68.81 85 ALA A O 1
ATOM 673 N N . LYS A 1 86 ? 3.924 -9.019 -29.403 1.00 61.47 86 LYS A N 1
ATOM 674 C CA . LYS A 1 86 ? 4.736 -8.232 -30.341 1.00 61.47 86 LYS A CA 1
ATOM 675 C C . LYS A 1 86 ? 5.877 -9.027 -30.968 1.00 61.47 86 LYS A C 1
ATOM 677 O O . LYS A 1 86 ? 6.407 -8.555 -31.967 1.00 61.47 86 LYS A O 1
ATOM 682 N N . GLY A 1 87 ? 6.191 -10.219 -30.447 1.00 51.25 87 GLY A N 1
ATOM 683 C CA . GLY A 1 87 ? 7.280 -11.061 -30.926 1.00 51.25 87 GLY A CA 1
ATOM 684 C C . GLY A 1 87 ? 8.636 -10.381 -30.729 1.00 51.25 87 GLY A C 1
ATOM 685 O O . GLY A 1 87 ? 8.814 -9.194 -30.985 1.00 51.25 87 GLY A O 1
ATOM 686 N N . SER A 1 88 ? 9.639 -11.123 -30.272 1.00 47.25 88 SER A N 1
ATOM 687 C CA . SER A 1 88 ? 11.014 -10.630 -30.363 1.00 47.25 88 SER A CA 1
ATOM 688 C C . SER A 1 88 ? 11.299 -10.333 -31.843 1.00 47.25 88 SER A C 1
ATOM 690 O O . SER A 1 88 ? 11.214 -11.274 -32.638 1.00 47.25 88 SER A O 1
ATOM 692 N N . PRO A 1 89 ? 11.615 -9.089 -32.260 1.00 50.00 89 PRO A N 1
ATOM 693 C CA . PRO A 1 89 ? 12.098 -8.877 -33.616 1.00 50.00 89 PRO A CA 1
ATOM 694 C C . PRO A 1 89 ? 13.332 -9.773 -33.831 1.00 50.00 89 PRO A C 1
ATOM 696 O O . PRO A 1 89 ? 14.091 -9.995 -32.875 1.00 50.00 89 PRO A O 1
ATOM 699 N N . PRO A 1 90 ? 13.521 -10.345 -35.037 1.00 47.56 90 PRO A N 1
ATOM 700 C CA . PRO A 1 90 ? 14.715 -11.122 -35.339 1.00 47.56 90 PRO A CA 1
ATOM 701 C C . PRO A 1 90 ? 15.943 -10.261 -35.047 1.00 47.56 90 PRO A C 1
ATOM 703 O O . PRO A 1 90 ? 15.963 -9.074 -35.372 1.00 47.56 90 PRO A O 1
ATOM 706 N N . ALA A 1 91 ? 16.924 -10.857 -34.370 1.00 47.28 91 ALA A N 1
ATOM 707 C CA . ALA A 1 91 ? 18.107 -10.169 -33.881 1.00 47.28 91 ALA A CA 1
ATOM 708 C C . ALA A 1 91 ? 18.782 -9.362 -35.006 1.00 47.28 91 ALA A C 1
ATOM 710 O O . ALA A 1 91 ? 19.255 -9.966 -35.969 1.00 47.28 91 ALA A O 1
ATOM 711 N N . PRO A 1 92 ? 18.878 -8.024 -34.905 1.00 49.53 92 PRO A N 1
ATOM 712 C CA . PRO A 1 92 ? 19.941 -7.329 -35.602 1.00 49.53 92 PRO A CA 1
ATOM 713 C C . PRO A 1 92 ? 21.256 -7.703 -34.912 1.00 49.53 92 PRO A C 1
ATOM 715 O O . PRO A 1 92 ? 21.330 -7.736 -33.678 1.00 49.53 92 PRO A O 1
ATOM 718 N N . ASP A 1 93 ? 22.293 -7.986 -35.698 1.00 53.38 93 ASP A N 1
ATOM 719 C CA . ASP A 1 93 ? 23.642 -8.190 -35.177 1.00 53.38 93 ASP A CA 1
ATOM 720 C C . ASP A 1 93 ? 24.022 -7.045 -34.215 1.00 53.38 93 ASP A C 1
ATOM 722 O O . ASP A 1 93 ? 23.624 -5.895 -34.440 1.00 53.38 93 ASP A O 1
ATOM 726 N N . PRO A 1 94 ? 24.837 -7.283 -33.171 1.00 50.28 94 PRO A N 1
ATOM 727 C CA . PRO A 1 94 ? 25.332 -6.215 -32.293 1.00 50.28 94 PRO A CA 1
ATOM 728 C C . PRO A 1 94 ? 26.030 -5.077 -33.069 1.00 50.28 94 PRO A C 1
ATOM 730 O O . PRO A 1 94 ? 26.056 -3.938 -32.607 1.00 50.28 94 PRO A O 1
ATOM 733 N N . ALA A 1 95 ? 26.513 -5.352 -34.288 1.00 48.97 95 ALA A N 1
ATOM 734 C CA . ALA A 1 95 ? 27.033 -4.359 -35.229 1.00 48.97 95 ALA A CA 1
ATOM 735 C C . ALA A 1 95 ? 25.948 -3.460 -35.871 1.00 48.97 95 ALA A C 1
ATOM 737 O O . ALA A 1 95 ? 26.212 -2.292 -36.143 1.00 48.97 95 ALA A O 1
ATOM 738 N N . HIS A 1 96 ? 24.725 -3.957 -36.083 1.00 48.06 96 HIS A N 1
ATOM 739 C CA . HIS A 1 96 ? 23.596 -3.178 -36.615 1.00 48.06 96 HIS A CA 1
ATOM 740 C C . HIS A 1 96 ? 22.958 -2.264 -35.558 1.00 48.06 96 HIS A C 1
ATOM 742 O O . HIS A 1 96 ? 22.522 -1.164 -35.891 1.00 48.06 96 HIS A O 1
ATOM 748 N N . ALA A 1 97 ? 22.968 -2.648 -34.276 1.00 48.81 97 ALA A N 1
ATOM 749 C CA . ALA A 1 97 ? 22.519 -1.773 -33.185 1.00 48.81 97 ALA A CA 1
ATOM 750 C C . ALA A 1 97 ? 23.408 -0.522 -33.023 1.00 48.81 97 ALA A C 1
ATOM 752 O O . ALA A 1 97 ? 22.926 0.536 -32.621 1.00 48.81 97 ALA A O 1
ATOM 753 N N . ALA A 1 98 ? 24.692 -0.614 -33.389 1.00 49.16 98 ALA A N 1
ATOM 754 C CA . ALA A 1 98 ? 25.599 0.531 -33.408 1.00 49.16 98 ALA A CA 1
ATOM 755 C C . ALA A 1 98 ? 25.251 1.549 -34.515 1.00 49.16 98 ALA A C 1
ATOM 757 O O . ALA A 1 98 ? 25.474 2.742 -34.311 1.00 49.16 98 ALA A O 1
ATOM 758 N N . GLY A 1 99 ? 24.673 1.098 -35.638 1.00 52.16 99 GLY A N 1
ATOM 759 C CA . GLY A 1 99 ? 24.237 1.937 -36.765 1.00 52.16 99 GLY A CA 1
ATOM 760 C C . GLY A 1 99 ? 22.766 2.379 -36.728 1.00 52.16 99 GLY A C 1
ATOM 761 O O . GLY A 1 99 ? 22.406 3.331 -37.416 1.00 52.16 99 GLY A O 1
ATOM 762 N N . ALA A 1 100 ? 21.923 1.729 -35.919 1.00 61.09 100 ALA A N 1
ATOM 763 C CA . ALA A 1 100 ? 20.517 2.088 -35.731 1.00 61.09 100 ALA A CA 1
ATOM 764 C C . ALA A 1 100 ? 20.355 3.451 -35.026 1.00 61.09 100 ALA A C 1
ATOM 766 O O . ALA A 1 100 ? 21.246 3.908 -34.304 1.00 61.09 100 ALA A O 1
ATOM 767 N N . GLY A 1 101 ? 19.215 4.124 -35.206 1.00 79.88 101 GLY A N 1
ATOM 768 C CA . GLY A 1 101 ? 18.924 5.368 -34.479 1.00 79.88 101 GLY A CA 1
ATOM 769 C C . GLY A 1 101 ? 18.919 5.146 -32.959 1.00 79.88 101 GLY A C 1
ATOM 770 O O . GLY A 1 101 ? 18.608 4.045 -32.500 1.00 79.88 101 GLY A O 1
ATOM 771 N N . ALA A 1 102 ? 19.232 6.175 -32.156 1.00 81.81 102 ALA A N 1
ATOM 772 C CA . ALA A 1 102 ? 19.284 6.063 -30.688 1.00 81.81 102 ALA A CA 1
ATOM 773 C C . ALA A 1 102 ? 18.018 5.407 -30.104 1.00 81.81 102 ALA A C 1
ATOM 775 O O . ALA A 1 102 ? 18.094 4.549 -29.231 1.00 81.81 102 ALA A O 1
ATOM 776 N N . ALA A 1 103 ? 16.858 5.749 -30.664 1.00 85.94 103 ALA A N 1
ATOM 777 C CA . ALA A 1 103 ? 15.559 5.224 -30.272 1.00 85.94 103 ALA A CA 1
ATOM 778 C C . ALA A 1 103 ? 15.391 3.712 -30.543 1.00 85.94 103 ALA A C 1
ATOM 780 O O . ALA A 1 103 ? 14.809 2.991 -29.736 1.00 85.94 103 ALA A O 1
ATOM 781 N N . GLU A 1 104 ? 15.879 3.211 -31.679 1.00 88.06 104 GLU A N 1
ATOM 782 C CA . GLU A 1 104 ? 15.794 1.789 -32.048 1.00 88.06 104 GLU A CA 1
ATOM 783 C C . GLU A 1 104 ? 16.775 0.948 -31.230 1.00 88.06 104 GLU A C 1
ATOM 785 O O . GLU A 1 104 ? 16.395 -0.100 -30.706 1.00 88.06 104 GLU A O 1
ATOM 790 N N . GLY A 1 105 ? 18.004 1.446 -31.053 1.00 88.12 105 GLY A N 1
ATOM 791 C CA . GLY A 1 105 ? 19.024 0.800 -30.227 1.00 88.12 105 GLY A CA 1
ATOM 792 C C . GLY A 1 105 ? 18.578 0.647 -28.772 1.00 88.12 105 GLY A C 1
ATOM 793 O O . GLY A 1 105 ? 18.649 -0.453 -28.224 1.00 88.12 105 GLY A O 1
ATOM 794 N N . LEU A 1 106 ? 18.028 1.710 -28.169 1.00 91.00 106 LEU A N 1
ATOM 795 C CA . LEU A 1 106 ? 17.488 1.657 -26.807 1.00 91.00 106 LEU A CA 1
ATOM 796 C C . LEU A 1 106 ? 16.347 0.641 -26.683 1.00 91.00 106 LEU A C 1
ATOM 798 O O . LEU A 1 106 ? 16.375 -0.200 -25.789 1.00 91.00 106 LEU A O 1
ATOM 802 N N . ARG A 1 107 ? 15.367 0.667 -27.597 1.00 90.38 107 ARG A N 1
ATOM 803 C CA . ARG A 1 107 ? 14.242 -0.284 -27.570 1.00 90.38 107 ARG A CA 1
ATOM 804 C C . ARG A 1 107 ? 14.709 -1.731 -27.708 1.00 90.38 107 ARG A C 1
ATOM 806 O O . ARG A 1 107 ? 14.218 -2.583 -26.975 1.00 90.38 107 ARG A O 1
ATOM 813 N N . ALA A 1 108 ? 15.653 -2.006 -28.608 1.00 89.19 108 ALA A N 1
ATOM 814 C CA . ALA A 1 108 ? 16.184 -3.350 -28.817 1.00 89.19 108 ALA A CA 1
ATOM 815 C C . ALA A 1 108 ? 16.936 -3.875 -27.583 1.00 89.19 108 ALA A C 1
ATOM 817 O O . ALA A 1 108 ? 16.737 -5.023 -27.186 1.00 89.19 108 ALA A O 1
ATOM 818 N N . LEU A 1 109 ? 17.769 -3.038 -26.955 1.00 90.88 109 LEU A N 1
ATOM 819 C CA . LEU A 1 109 ? 18.529 -3.401 -25.755 1.00 90.88 109 LEU A CA 1
ATOM 820 C C . LEU A 1 109 ? 17.616 -3.607 -24.536 1.00 90.88 109 LEU A C 1
ATOM 822 O O . LEU A 1 109 ? 17.779 -4.590 -23.814 1.00 90.88 109 LEU A O 1
ATOM 826 N N . CYS A 1 110 ? 16.611 -2.744 -24.357 1.00 91.25 110 CYS A N 1
ATOM 827 C CA . CYS A 1 110 ? 15.593 -2.881 -23.313 1.00 91.25 110 CYS A CA 1
ATOM 828 C C . CYS A 1 110 ? 14.732 -4.141 -23.501 1.00 91.25 110 CYS A C 1
ATOM 830 O O . CYS A 1 110 ? 14.553 -4.909 -22.559 1.00 91.25 110 CYS A O 1
ATOM 832 N N . ALA A 1 111 ? 14.259 -4.411 -24.722 1.00 87.62 111 ALA A N 1
ATOM 833 C CA . ALA A 1 111 ? 13.467 -5.608 -25.018 1.00 87.62 111 ALA A CA 1
ATOM 834 C C . ALA A 1 111 ? 14.259 -6.912 -24.802 1.00 87.62 111 ALA A C 1
ATOM 836 O O . ALA A 1 111 ? 13.694 -7.920 -24.384 1.00 87.62 111 ALA A O 1
ATOM 837 N N . ARG A 1 112 ? 15.575 -6.893 -25.056 1.00 86.44 112 ARG A N 1
ATOM 838 C CA . ARG A 1 112 ? 16.480 -8.031 -24.823 1.00 86.44 112 ARG A CA 1
ATOM 839 C C . ARG A 1 112 ? 16.944 -8.175 -23.371 1.00 86.44 112 ARG A C 1
ATOM 841 O O . ARG A 1 112 ? 17.602 -9.166 -23.069 1.00 86.44 112 ARG A O 1
ATOM 848 N N . MET A 1 113 ? 16.629 -7.218 -22.493 1.00 89.56 113 MET A N 1
ATOM 849 C CA . MET A 1 113 ? 17.161 -7.144 -21.125 1.00 89.56 113 MET A CA 1
ATOM 850 C C . MET A 1 113 ? 18.707 -7.161 -21.073 1.00 89.56 113 MET A C 1
ATOM 852 O O . MET A 1 113 ? 19.296 -7.695 -20.136 1.00 89.56 113 MET A O 1
ATOM 856 N N . ASP A 1 114 ? 19.378 -6.567 -22.068 1.00 91.50 114 ASP A N 1
ATOM 857 C CA . ASP A 1 114 ? 20.848 -6.516 -22.163 1.00 91.50 114 ASP A CA 1
ATOM 858 C C . ASP A 1 114 ? 21.410 -5.252 -21.478 1.00 91.50 114 ASP A C 1
ATOM 860 O O . ASP A 1 114 ? 21.719 -4.246 -22.122 1.00 91.50 114 ASP A O 1
ATOM 864 N N . SER A 1 115 ? 21.479 -5.277 -20.141 1.00 90.06 115 SER A N 1
ATOM 865 C CA . SER A 1 115 ? 21.872 -4.128 -19.305 1.00 90.06 115 SER A CA 1
ATOM 866 C C . SER A 1 115 ? 23.342 -3.719 -19.477 1.00 90.06 115 SER A C 1
ATOM 868 O O . SER A 1 115 ? 23.664 -2.528 -19.436 1.00 90.06 115 SER A O 1
ATOM 870 N N . ALA A 1 116 ? 24.227 -4.685 -19.741 1.00 85.44 116 ALA A N 1
ATOM 871 C CA . ALA A 1 116 ? 25.655 -4.450 -19.952 1.00 85.44 116 ALA A CA 1
ATOM 872 C C . ALA A 1 116 ? 25.919 -3.696 -21.267 1.00 85.44 116 ALA A C 1
ATOM 874 O O . ALA A 1 116 ? 26.629 -2.683 -21.285 1.00 85.44 116 ALA A O 1
ATOM 875 N N . ALA A 1 117 ? 25.311 -4.145 -22.373 1.00 89.69 117 ALA A N 1
ATOM 876 C CA . ALA A 1 117 ? 25.419 -3.448 -23.653 1.00 89.69 117 ALA A CA 1
ATOM 877 C C . ALA A 1 117 ? 24.693 -2.093 -23.629 1.00 89.69 117 ALA A C 1
ATOM 879 O O . ALA A 1 117 ? 25.159 -1.134 -24.247 1.00 89.69 117 ALA A O 1
ATOM 880 N N . PHE A 1 118 ? 23.598 -1.983 -22.872 1.00 92.25 118 PHE A N 1
ATOM 881 C CA . PHE A 1 118 ? 22.851 -0.741 -22.679 1.00 92.25 118 PHE A CA 1
ATOM 882 C C . PHE A 1 118 ? 23.695 0.379 -22.065 1.00 92.25 118 PHE A C 1
ATOM 884 O O . PHE A 1 118 ? 23.763 1.462 -22.647 1.00 92.25 118 PHE A O 1
ATOM 891 N N . LEU A 1 119 ? 24.400 0.133 -20.953 1.00 90.19 119 LEU A N 1
ATOM 892 C CA . LEU A 1 119 ? 25.259 1.161 -20.352 1.00 90.19 119 LEU A CA 1
ATOM 893 C C . LEU A 1 119 ? 26.345 1.626 -21.338 1.00 90.19 119 LEU A C 1
ATOM 895 O O . LEU A 1 119 ? 26.580 2.827 -21.492 1.00 90.19 119 LEU A O 1
ATOM 899 N N . GLY A 1 120 ? 26.983 0.682 -22.039 1.00 88.75 120 GLY A N 1
ATOM 900 C CA . GLY A 1 120 ? 27.987 0.989 -23.061 1.00 88.75 120 GLY A CA 1
ATOM 901 C C . GLY A 1 120 ? 27.430 1.837 -24.209 1.00 88.75 120 GLY A C 1
ATOM 902 O O . GLY A 1 120 ? 28.069 2.802 -24.627 1.00 88.75 120 GLY A O 1
ATOM 903 N N . PHE A 1 121 ? 26.217 1.527 -24.670 1.00 90.88 121 PHE A N 1
ATOM 904 C CA . PHE A 1 121 ? 25.520 2.267 -25.722 1.00 90.88 121 PHE A CA 1
ATOM 905 C C . PHE A 1 121 ? 25.218 3.716 -25.314 1.00 90.88 121 PHE A C 1
ATOM 907 O O . PHE A 1 121 ? 25.486 4.644 -26.080 1.00 90.88 121 PHE A O 1
ATOM 914 N N . VAL A 1 122 ? 24.719 3.924 -24.090 1.00 91.50 122 VAL A N 1
ATOM 915 C CA . VAL A 1 122 ? 24.419 5.261 -23.552 1.00 91.50 122 VAL A CA 1
ATOM 916 C C . VAL A 1 122 ? 25.687 6.107 -23.447 1.00 91.50 122 VAL A C 1
ATOM 918 O O . VAL A 1 122 ? 25.701 7.253 -23.897 1.00 91.50 122 VAL A O 1
ATOM 921 N N . VAL A 1 123 ? 26.771 5.534 -22.916 1.00 90.06 123 VAL A N 1
ATOM 922 C CA . VAL A 1 123 ? 28.072 6.213 -22.796 1.00 90.06 123 VAL A CA 1
ATOM 923 C C . VAL A 1 123 ? 28.638 6.583 -24.170 1.00 90.06 123 VAL A C 1
ATOM 925 O O . VAL A 1 123 ? 29.077 7.717 -24.369 1.00 90.06 123 VAL A O 1
ATOM 928 N N . ALA A 1 124 ? 28.584 5.666 -25.141 1.00 90.19 124 ALA A N 1
ATOM 929 C CA . ALA A 1 124 ? 29.091 5.901 -26.494 1.00 90.19 124 ALA A CA 1
ATOM 930 C C . ALA A 1 124 ? 28.352 7.039 -27.223 1.00 90.19 124 ALA A C 1
ATOM 932 O O . ALA A 1 124 ? 28.954 7.752 -28.028 1.00 90.19 124 ALA A O 1
ATOM 933 N N . ARG A 1 125 ? 27.067 7.251 -26.913 1.00 89.38 125 ARG A N 1
ATOM 934 C CA . ARG A 1 125 ? 26.207 8.268 -27.539 1.00 89.38 125 ARG A CA 1
ATOM 935 C C . ARG A 1 125 ? 25.976 9.505 -26.677 1.00 89.38 125 ARG A C 1
ATOM 937 O O . ARG A 1 125 ? 24.978 10.200 -26.842 1.00 89.38 125 ARG A O 1
ATOM 944 N N . ARG A 1 126 ? 26.935 9.866 -25.819 1.00 89.00 126 ARG A N 1
ATOM 945 C CA . ARG A 1 126 ? 26.865 11.078 -24.980 1.00 89.00 126 ARG A CA 1
ATOM 946 C C . ARG A 1 126 ? 26.519 12.366 -25.739 1.00 89.00 126 ARG A C 1
ATOM 948 O O . ARG A 1 126 ? 25.871 13.249 -25.186 1.00 89.00 126 ARG A O 1
ATOM 955 N N . LYS A 1 127 ? 26.938 12.483 -27.001 1.00 90.19 127 LYS A N 1
ATOM 956 C CA . LYS A 1 127 ? 26.648 13.648 -27.858 1.00 90.19 127 LYS A CA 1
ATOM 957 C C . LYS A 1 127 ? 25.174 13.739 -28.286 1.00 90.19 127 LYS A C 1
ATOM 959 O O . LYS A 1 127 ? 24.727 14.818 -28.644 1.00 90.19 127 LYS A O 1
ATOM 964 N N . GLU A 1 128 ? 24.426 12.641 -28.205 1.00 91.19 128 GLU A N 1
ATOM 965 C CA . GLU A 1 128 ? 22.992 12.535 -28.517 1.00 91.19 128 GLU A CA 1
ATOM 966 C C . GLU A 1 128 ? 22.132 12.589 -27.233 1.00 91.19 128 GLU A C 1
ATOM 968 O O . GLU A 1 128 ? 21.073 11.969 -27.154 1.00 91.19 128 GLU A O 1
ATOM 973 N N . ALA A 1 129 ? 22.587 13.307 -26.196 1.00 88.75 129 ALA A N 1
ATOM 974 C CA . ALA A 1 129 ? 21.969 13.312 -24.865 1.00 88.75 129 ALA A CA 1
ATOM 975 C C . ALA A 1 129 ? 20.470 13.663 -24.865 1.00 88.75 129 ALA A C 1
ATOM 977 O O . ALA A 1 129 ? 19.709 13.056 -24.113 1.00 88.75 129 ALA A O 1
ATOM 978 N N . ASP A 1 130 ? 20.041 14.606 -25.707 1.00 90.81 130 ASP A N 1
ATOM 979 C CA . ASP A 1 130 ? 18.636 15.026 -25.782 1.00 90.81 130 ASP A CA 1
ATOM 980 C C . ASP A 1 130 ? 17.746 13.927 -26.374 1.00 90.81 130 ASP A C 1
ATOM 982 O O . ASP A 1 130 ? 16.673 13.639 -25.843 1.00 90.81 130 ASP A O 1
ATOM 986 N N . ALA A 1 131 ? 18.226 13.247 -27.421 1.00 91.00 131 ALA A N 1
ATOM 987 C CA . ALA A 1 131 ? 17.528 12.114 -28.025 1.00 91.00 131 ALA A CA 1
ATOM 988 C C . ALA A 1 131 ? 17.457 10.926 -27.057 1.00 91.00 131 ALA A C 1
ATOM 990 O O . ALA A 1 131 ? 16.405 10.305 -26.912 1.00 91.00 131 ALA A O 1
ATOM 991 N N . LEU A 1 132 ? 18.553 10.644 -26.342 1.00 92.38 132 LEU A N 1
ATOM 992 C CA . LEU A 1 132 ? 18.563 9.627 -25.293 1.00 92.38 132 LEU A CA 1
ATOM 993 C C . LEU A 1 132 ? 17.544 9.969 -24.201 1.00 92.38 132 LEU A C 1
ATOM 995 O O . LEU A 1 132 ? 16.718 9.127 -23.872 1.00 92.38 132 LEU A O 1
ATOM 999 N N . ARG A 1 133 ? 17.536 11.201 -23.678 1.00 92.00 133 ARG A N 1
ATOM 1000 C CA . ARG A 1 133 ? 16.609 11.612 -22.609 1.00 92.00 133 ARG A CA 1
ATOM 1001 C C . ARG A 1 133 ? 15.138 11.518 -23.038 1.00 92.00 133 ARG A C 1
ATOM 1003 O O . ARG A 1 133 ? 14.307 11.119 -22.227 1.00 92.00 133 ARG A O 1
ATOM 1010 N N . ALA A 1 134 ? 14.821 11.841 -24.293 1.00 91.88 134 ALA A N 1
ATOM 1011 C CA . ALA A 1 134 ? 13.459 11.762 -24.824 1.00 91.88 134 ALA A CA 1
ATOM 1012 C C . ALA A 1 134 ? 12.964 10.314 -25.013 1.00 91.88 134 ALA A C 1
ATOM 1014 O O . ALA A 1 134 ? 11.822 9.999 -24.681 1.00 91.88 134 ALA A O 1
ATOM 1015 N N . GLU A 1 135 ? 13.819 9.422 -25.521 1.00 91.25 135 GLU A N 1
ATOM 1016 C CA . GLU A 1 135 ? 13.415 8.070 -25.935 1.00 91.25 135 GLU A CA 1
ATOM 1017 C C . GLU A 1 135 ? 13.568 7.014 -24.828 1.00 91.25 135 GLU A C 1
ATOM 1019 O O . GLU A 1 135 ? 12.842 6.014 -24.814 1.00 91.25 135 GLU A O 1
ATOM 1024 N N . MET A 1 136 ? 14.476 7.234 -23.870 1.00 92.81 136 MET A N 1
ATOM 1025 C CA . MET A 1 136 ? 14.774 6.288 -22.787 1.00 92.81 136 MET A CA 1
ATOM 1026 C C . MET A 1 136 ? 13.542 5.879 -21.968 1.00 92.81 136 MET A C 1
ATOM 1028 O O . MET A 1 136 ? 13.354 4.677 -21.775 1.00 92.81 136 MET A O 1
ATOM 1032 N N . PRO A 1 137 ? 12.657 6.800 -21.523 1.00 91.94 137 PRO A N 1
ATOM 1033 C CA . PRO A 1 137 ? 11.489 6.417 -20.730 1.00 91.94 137 PRO A CA 1
ATOM 1034 C C . PRO A 1 137 ? 10.544 5.471 -21.475 1.00 91.94 137 PRO A C 1
ATOM 1036 O O . PRO A 1 137 ? 9.969 4.560 -20.881 1.00 91.94 137 PRO A O 1
ATOM 1039 N N . ALA A 1 138 ? 10.376 5.674 -22.785 1.00 89.44 138 ALA A N 1
ATOM 1040 C CA . ALA A 1 138 ? 9.534 4.820 -23.615 1.00 89.44 138 ALA A CA 1
ATOM 1041 C C . ALA A 1 138 ? 10.191 3.457 -23.879 1.00 89.44 138 ALA A C 1
ATOM 1043 O O . ALA A 1 138 ? 9.492 2.445 -23.911 1.00 89.44 138 ALA A O 1
ATOM 1044 N N . ALA A 1 139 ? 11.518 3.417 -24.036 1.00 91.31 139 ALA A N 1
ATOM 1045 C CA . ALA A 1 139 ? 12.270 2.178 -24.206 1.00 91.31 139 ALA A CA 1
ATOM 1046 C C . ALA A 1 139 ? 12.275 1.317 -22.932 1.00 91.31 139 ALA A C 1
ATOM 1048 O O . ALA A 1 139 ? 12.032 0.116 -23.017 1.00 91.31 139 ALA A O 1
ATOM 1049 N N . LEU A 1 140 ? 12.455 1.921 -21.751 1.00 90.81 140 LEU A N 1
ATOM 1050 C CA . LEU A 1 140 ? 12.445 1.210 -20.464 1.00 90.81 140 LEU A CA 1
ATOM 1051 C C . LEU A 1 140 ? 11.104 0.524 -20.171 1.00 90.81 140 LEU A C 1
ATOM 1053 O O . LEU A 1 140 ? 11.083 -0.524 -19.534 1.00 90.81 140 LEU A O 1
ATOM 1057 N N . LYS A 1 141 ? 9.9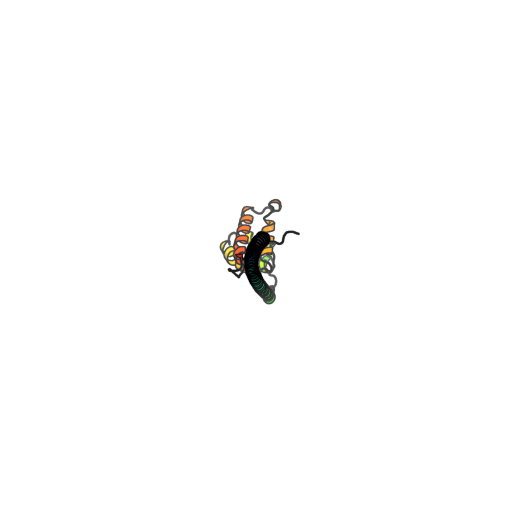90 1.057 -20.688 1.00 86.62 141 LYS A N 1
ATOM 1058 C CA . LYS A 1 141 ? 8.667 0.411 -20.609 1.00 86.62 141 LYS A CA 1
ATOM 1059 C C . LYS A 1 141 ? 8.561 -0.879 -21.423 1.00 86.62 141 LYS A C 1
ATOM 1061 O O . LYS A 1 141 ? 7.527 -1.520 -21.355 1.00 86.62 141 LYS A O 1
ATOM 1066 N N . LEU A 1 142 ? 9.558 -1.234 -22.233 1.00 86.56 142 LEU A N 1
ATOM 1067 C CA . LEU A 1 142 ? 9.608 -2.514 -22.946 1.00 86.56 142 LEU A CA 1
ATOM 1068 C C . LEU A 1 142 ? 10.369 -3.590 -22.160 1.00 86.56 142 LEU A C 1
ATOM 1070 O O . LEU A 1 142 ? 10.350 -4.752 -22.562 1.00 86.56 142 LEU A O 1
ATOM 1074 N N . CYS A 1 143 ? 11.048 -3.216 -21.072 1.00 86.25 143 CYS A N 1
ATOM 1075 C CA . CYS A 1 143 ? 11.723 -4.166 -20.202 1.00 86.25 143 CYS A CA 1
ATOM 1076 C C . CYS A 1 143 ? 10.696 -5.018 -19.450 1.00 86.25 143 CYS A C 1
ATOM 1078 O O . CYS A 1 143 ? 9.701 -4.507 -18.943 1.00 86.25 143 CYS A O 1
ATOM 1080 N N . VAL A 1 144 ? 10.997 -6.307 -19.293 1.00 83.94 144 VAL A N 1
ATOM 1081 C CA . VAL A 1 144 ? 10.196 -7.224 -18.464 1.00 83.94 144 VAL A CA 1
ATOM 1082 C C . VAL A 1 144 ? 10.218 -6.797 -16.991 1.00 83.94 144 VAL A C 1
ATOM 1084 O O . VAL A 1 144 ? 9.204 -6.869 -16.304 1.00 83.94 144 VAL A O 1
ATOM 1087 N N . ASP A 1 145 ? 11.376 -6.334 -16.518 1.00 85.00 145 ASP A N 1
ATOM 1088 C CA . ASP A 1 145 ? 11.566 -5.766 -15.182 1.00 85.00 145 ASP A CA 1
ATOM 1089 C C . ASP A 1 145 ? 12.448 -4.510 -15.294 1.00 85.00 145 ASP A C 1
ATOM 1091 O O . ASP A 1 145 ? 13.680 -4.611 -15.252 1.00 85.00 145 ASP A O 1
ATOM 1095 N N . PRO A 1 146 ? 11.846 -3.320 -15.485 1.00 88.56 146 PRO A N 1
ATOM 1096 C CA . PRO A 1 146 ? 12.601 -2.083 -15.659 1.00 88.56 146 PRO A CA 1
ATOM 1097 C C . PRO A 1 146 ? 13.430 -1.715 -14.420 1.00 88.56 146 PRO A C 1
ATOM 1099 O O . PRO A 1 146 ? 14.502 -1.131 -14.560 1.00 88.56 146 PRO A O 1
ATOM 1102 N N . ALA A 1 147 ? 12.974 -2.074 -13.212 1.00 88.31 147 ALA A N 1
ATOM 1103 C CA . ALA A 1 147 ? 13.668 -1.743 -11.969 1.00 88.31 147 ALA A CA 1
ATOM 1104 C C . ALA A 1 147 ? 14.956 -2.555 -11.851 1.00 88.31 147 ALA A C 1
ATOM 1106 O O . ALA A 1 147 ? 16.032 -1.989 -11.659 1.00 88.31 147 ALA A O 1
ATOM 1107 N N . LYS A 1 148 ? 14.861 -3.876 -12.039 1.00 88.94 148 LYS A N 1
ATOM 1108 C CA . LYS A 1 148 ? 16.037 -4.742 -12.065 1.00 88.94 148 LYS A CA 1
ATOM 1109 C C . LYS A 1 148 ? 16.978 -4.372 -13.207 1.00 88.94 148 LYS A C 1
ATOM 1111 O O . LYS A 1 148 ? 18.174 -4.262 -12.975 1.00 88.94 148 LYS A O 1
ATOM 1116 N N . PHE A 1 149 ? 16.449 -4.125 -14.406 1.00 91.88 149 PHE A N 1
ATOM 1117 C CA . PHE A 1 149 ? 17.257 -3.749 -15.567 1.00 91.88 149 PHE A CA 1
ATOM 1118 C C . PHE A 1 149 ? 18.106 -2.498 -15.307 1.00 91.88 149 PHE A C 1
ATOM 1120 O O . PHE A 1 149 ? 19.305 -2.502 -15.576 1.00 91.88 149 PHE A O 1
ATOM 1127 N N . VAL A 1 150 ? 17.499 -1.444 -14.748 1.00 92.44 150 VAL A N 1
ATOM 1128 C CA . VAL A 1 150 ? 18.205 -0.206 -14.386 1.00 92.44 150 VAL A CA 1
ATOM 1129 C C . VAL A 1 150 ? 19.266 -0.473 -13.321 1.00 92.44 150 VAL A C 1
ATOM 1131 O O . VAL A 1 150 ? 20.387 0.009 -13.462 1.00 92.44 150 VAL A O 1
ATOM 1134 N N . MET A 1 151 ? 18.943 -1.260 -12.290 1.00 90.81 151 MET A N 1
ATOM 1135 C CA . MET A 1 151 ? 19.897 -1.606 -11.232 1.00 90.81 151 MET A CA 1
ATOM 1136 C C . MET A 1 151 ? 21.083 -2.416 -11.762 1.00 90.81 151 MET A C 1
ATOM 1138 O O . MET A 1 151 ? 22.220 -2.097 -11.424 1.00 90.81 151 MET A O 1
ATOM 1142 N N . ASP A 1 152 ? 20.838 -3.398 -12.629 1.00 90.31 152 ASP A N 1
ATOM 1143 C CA . ASP A 1 152 ? 21.886 -4.190 -13.276 1.00 90.31 152 ASP A CA 1
ATOM 1144 C C . ASP A 1 152 ? 22.745 -3.308 -14.203 1.00 90.31 152 ASP A C 1
ATOM 1146 O O . ASP A 1 152 ? 23.962 -3.464 -14.241 1.00 90.31 152 ASP A O 1
ATOM 1150 N N . ALA A 1 153 ? 22.148 -2.331 -14.900 1.00 90.44 153 ALA A N 1
ATOM 1151 C CA . ALA A 1 153 ? 22.878 -1.410 -15.776 1.00 90.44 153 ALA A CA 1
ATOM 1152 C C . ALA A 1 153 ? 23.799 -0.450 -15.006 1.00 90.44 153 ALA A C 1
ATOM 1154 O O . ALA A 1 153 ? 24.866 -0.100 -15.502 1.00 90.44 153 ALA A O 1
ATOM 1155 N N . VAL A 1 154 ? 23.412 -0.007 -13.805 1.00 88.75 154 VAL A N 1
ATOM 1156 C CA . VAL A 1 154 ? 24.243 0.894 -12.980 1.00 88.75 154 VAL A CA 1
ATOM 1157 C C . VAL A 1 154 ? 25.166 0.148 -12.011 1.00 88.75 154 VAL A C 1
ATOM 1159 O O . VAL A 1 154 ? 26.058 0.771 -11.429 1.00 88.75 154 VAL A O 1
ATOM 1162 N N . ALA A 1 155 ? 24.997 -1.169 -11.850 1.00 84.94 155 ALA A N 1
ATOM 1163 C CA . ALA A 1 155 ? 25.824 -2.003 -10.976 1.00 84.94 155 ALA A CA 1
ATOM 1164 C C . ALA A 1 155 ? 27.307 -1.982 -11.376 1.00 84.94 155 ALA A C 1
ATOM 1166 O O . ALA A 1 155 ? 28.181 -2.026 -10.517 1.00 84.94 155 ALA A O 1
ATOM 1167 N N . ASP A 1 156 ? 27.615 -1.822 -12.662 1.00 73.88 156 ASP A N 1
ATOM 1168 C CA . ASP A 1 156 ? 29.004 -1.732 -13.129 1.00 73.88 156 ASP A CA 1
ATOM 1169 C C . ASP A 1 156 ? 29.652 -0.364 -12.845 1.00 73.88 156 ASP A C 1
ATOM 1171 O O . ASP A 1 156 ? 30.864 -0.194 -12.985 1.00 73.88 156 ASP A O 1
ATOM 1175 N N . VAL A 1 157 ? 28.872 0.631 -12.403 1.00 75.50 157 VAL A N 1
ATOM 1176 C CA . VAL A 1 157 ? 29.388 1.956 -12.016 1.00 75.50 157 VAL A CA 1
ATOM 1177 C C . VAL A 1 157 ? 29.801 2.005 -10.538 1.00 75.50 157 VAL A C 1
ATOM 1179 O O . VAL A 1 157 ? 30.648 2.834 -10.161 1.00 75.50 157 VAL A O 1
ATOM 1182 N N . PHE A 1 158 ? 29.258 1.095 -9.717 1.00 71.56 158 PHE A N 1
ATOM 1183 C CA . PHE A 1 158 ? 29.497 0.988 -8.276 1.00 71.56 158 PHE A CA 1
ATOM 1184 C C . PHE A 1 158 ? 29.623 -0.487 -7.848 1.00 71.56 158 PHE A C 1
ATOM 1186 O O . PHE A 1 158 ? 28.637 -1.213 -7.925 1.00 71.56 158 PHE A O 1
ATOM 1193 N N . PRO A 1 159 ? 30.762 -0.951 -7.301 1.00 64.62 159 PRO A N 1
ATOM 1194 C CA . PRO A 1 159 ? 31.848 -0.186 -6.686 1.00 64.62 159 PRO A CA 1
ATOM 1195 C C . PRO A 1 159 ? 32.924 0.305 -7.667 1.00 64.62 159 PRO A C 1
ATOM 1197 O O . PRO A 1 159 ? 33.180 -0.298 -8.706 1.00 64.62 159 PRO A O 1
ATOM 1200 N N . VAL A 1 160 ? 33.589 1.402 -7.287 1.00 63.09 160 VAL A N 1
ATOM 1201 C CA . VAL A 1 160 ? 34.630 2.105 -8.068 1.00 63.09 160 VAL A CA 1
ATOM 1202 C C . VAL A 1 160 ? 35.775 1.175 -8.497 1.00 63.09 160 VAL A C 1
ATOM 1204 O O . VAL A 1 160 ? 36.368 1.387 -9.552 1.00 63.09 160 VAL A O 1
ATOM 1207 N N . ASP A 1 161 ? 36.022 0.117 -7.726 1.00 57.38 161 ASP A N 1
ATOM 1208 C CA . ASP A 1 161 ? 37.110 -0.848 -7.922 1.00 57.38 161 ASP A CA 1
ATOM 1209 C C . ASP A 1 161 ? 36.945 -1.735 -9.169 1.00 57.38 161 ASP A C 1
ATOM 1211 O O . ASP A 1 161 ? 37.912 -2.340 -9.623 1.00 57.38 161 ASP A O 1
ATOM 1215 N N . ARG A 1 162 ? 35.735 -1.816 -9.746 1.00 57.75 162 ARG A N 1
ATOM 1216 C CA . ARG A 1 162 ? 35.447 -2.586 -10.974 1.00 57.75 162 ARG A CA 1
ATOM 1217 C C . ARG A 1 162 ? 35.493 -1.751 -12.254 1.00 57.75 162 ARG A C 1
ATOM 1219 O O . ARG A 1 162 ? 35.167 -2.254 -13.326 1.00 57.75 162 ARG A O 1
ATOM 1226 N N . ARG A 1 163 ? 35.880 -0.476 -12.165 1.00 62.09 163 ARG A N 1
ATOM 1227 C CA . ARG A 1 163 ? 35.966 0.396 -13.337 1.00 62.09 163 ARG A CA 1
ATOM 1228 C C . ARG A 1 163 ? 37.123 -0.055 -14.224 1.00 62.09 163 ARG A C 1
ATOM 1230 O O . ARG A 1 163 ? 38.288 0.127 -13.882 1.00 62.09 163 ARG A O 1
ATOM 1237 N N . GLU A 1 164 ? 36.802 -0.575 -15.403 1.00 60.12 164 GLU A N 1
ATOM 1238 C CA . GLU A 1 164 ? 37.736 -0.537 -16.532 1.00 60.12 164 GLU A CA 1
ATOM 1239 C C . GLU A 1 164 ? 38.115 0.930 -16.832 1.00 60.12 164 GLU A C 1
ATOM 1241 O O . GLU A 1 164 ? 37.484 1.844 -16.301 1.00 60.12 164 GLU A O 1
ATOM 1246 N N . ALA A 1 165 ? 39.116 1.183 -17.686 1.00 58.03 165 ALA A N 1
ATOM 1247 C CA . ALA A 1 165 ? 39.648 2.513 -18.045 1.00 58.03 165 ALA A CA 1
ATOM 1248 C C . ALA A 1 165 ? 38.651 3.461 -18.773 1.00 58.03 165 ALA A C 1
ATOM 1250 O O . ALA A 1 165 ? 39.018 4.218 -19.671 1.00 58.03 165 ALA A O 1
ATOM 1251 N N . ARG A 1 166 ? 37.368 3.414 -18.417 1.00 64.81 166 ARG A N 1
ATOM 1252 C CA . ARG A 1 166 ? 36.298 4.316 -18.826 1.00 64.81 166 ARG A CA 1
ATOM 1253 C C . ARG A 1 166 ? 36.367 5.588 -17.995 1.00 64.81 166 ARG A C 1
ATOM 1255 O O . ARG A 1 166 ? 36.693 5.565 -16.806 1.00 64.81 166 ARG A O 1
ATOM 1262 N N . SER A 1 167 ? 36.037 6.714 -18.622 1.00 78.81 167 SER A N 1
ATOM 1263 C CA . SER A 1 167 ? 36.064 7.990 -17.922 1.00 78.81 167 SER A CA 1
ATOM 1264 C C . SER A 1 167 ? 35.017 7.973 -16.787 1.00 78.81 167 SER A C 1
ATOM 1266 O O . SER A 1 167 ? 33.845 7.648 -17.014 1.00 78.81 167 SER A O 1
ATOM 1268 N N . PRO A 1 168 ? 35.403 8.302 -15.540 1.00 79.94 168 PRO A N 1
ATOM 1269 C CA . PRO A 1 168 ? 34.473 8.281 -14.412 1.00 79.94 168 PRO A CA 1
ATOM 1270 C C . PRO A 1 168 ? 33.359 9.327 -14.571 1.00 79.94 168 PRO A C 1
ATOM 1272 O O . PRO A 1 168 ? 32.269 9.150 -14.033 1.00 79.94 168 PRO A O 1
ATOM 1275 N N . ALA A 1 169 ? 33.623 10.394 -15.332 1.00 84.56 169 ALA A N 1
ATOM 1276 C CA . ALA A 1 169 ? 32.657 11.438 -15.642 1.00 84.56 169 ALA A CA 1
ATOM 1277 C C . ALA A 1 169 ? 31.549 10.947 -16.588 1.00 84.56 169 ALA A C 1
ATOM 1279 O O . ALA A 1 169 ? 30.382 11.253 -16.350 1.00 84.56 169 ALA A O 1
ATOM 1280 N N . ASP A 1 170 ? 31.885 10.160 -17.617 1.00 86.62 170 ASP A N 1
ATOM 1281 C CA . ASP A 1 170 ? 30.886 9.631 -18.553 1.00 86.62 170 ASP A CA 1
ATOM 1282 C C . ASP A 1 170 ? 30.007 8.563 -17.891 1.00 86.62 170 ASP A C 1
ATOM 1284 O O . ASP A 1 170 ? 28.797 8.547 -18.109 1.00 86.62 170 ASP A O 1
ATOM 1288 N N . LEU A 1 171 ? 30.584 7.717 -17.028 1.00 86.06 171 LEU A N 1
ATOM 1289 C CA . LEU A 1 171 ? 29.823 6.734 -16.246 1.00 86.06 171 LEU A CA 1
ATOM 1290 C C . LEU A 1 171 ? 28.858 7.407 -15.262 1.00 86.06 171 LEU A C 1
ATOM 1292 O O . LEU A 1 171 ? 27.697 7.015 -15.170 1.00 86.06 171 LEU A O 1
ATOM 1296 N N . ALA A 1 172 ? 29.315 8.442 -14.548 1.00 86.56 172 ALA A N 1
ATOM 1297 C CA . ALA A 1 172 ? 28.462 9.203 -13.640 1.00 86.56 172 ALA A CA 1
ATOM 1298 C C . ALA A 1 172 ? 27.324 9.912 -14.392 1.00 86.56 172 ALA A C 1
ATOM 1300 O O . ALA A 1 172 ? 26.175 9.860 -13.959 1.00 86.56 172 ALA A O 1
ATOM 1301 N N . TRP A 1 173 ? 27.629 10.525 -15.541 1.00 91.56 173 TRP A N 1
ATOM 1302 C CA . TRP A 1 173 ? 26.630 11.150 -16.408 1.00 91.56 173 TRP A CA 1
ATOM 1303 C C . TRP A 1 173 ? 25.582 10.139 -16.901 1.00 91.56 173 TRP A C 1
ATOM 1305 O O . TRP A 1 173 ? 24.385 10.407 -16.789 1.00 91.56 173 TRP A O 1
ATOM 1315 N N . ALA A 1 174 ? 26.011 8.968 -17.384 1.00 91.38 174 ALA A N 1
ATOM 1316 C CA . ALA A 1 174 ? 25.106 7.919 -17.850 1.00 91.38 174 ALA A CA 1
ATOM 1317 C C . ALA A 1 174 ? 24.218 7.391 -16.713 1.00 91.38 174 ALA A C 1
ATOM 1319 O O . ALA A 1 174 ? 23.012 7.266 -16.899 1.00 91.38 174 ALA A O 1
ATOM 1320 N N . CYS A 1 175 ? 24.775 7.163 -15.518 1.00 90.88 175 CYS A N 1
ATOM 1321 C CA . CYS A 1 175 ? 23.996 6.773 -14.340 1.00 90.88 175 CYS A CA 1
ATOM 1322 C C . CYS A 1 175 ? 22.896 7.777 -14.001 1.00 90.88 175 CYS A C 1
ATOM 1324 O O . CYS A 1 175 ? 21.756 7.377 -13.783 1.00 90.88 175 CYS A O 1
ATOM 1326 N N . VAL A 1 176 ? 23.222 9.072 -13.967 1.00 91.81 176 VAL A N 1
ATOM 1327 C CA . VAL A 1 176 ? 22.230 10.118 -13.680 1.00 91.81 176 VAL A CA 1
ATOM 1328 C C . VAL A 1 176 ? 21.126 10.105 -14.733 1.00 91.81 176 VAL A C 1
ATOM 1330 O O . VAL A 1 176 ? 19.953 10.105 -14.373 1.00 91.81 176 VAL A O 1
ATOM 1333 N N . LEU A 1 177 ? 21.485 10.021 -16.017 1.00 92.75 177 LEU A N 1
ATOM 1334 C CA . LEU A 1 177 ? 20.516 9.979 -17.111 1.00 92.75 177 LEU A CA 1
ATOM 1335 C C . LEU A 1 177 ? 19.590 8.754 -17.026 1.00 92.75 177 LEU A C 1
ATOM 1337 O O . LEU A 1 177 ? 18.380 8.884 -17.206 1.00 92.75 177 LEU A O 1
ATOM 1341 N N . ILE A 1 178 ? 20.146 7.573 -16.744 1.00 93.00 178 ILE A N 1
ATOM 1342 C CA . ILE A 1 178 ? 19.384 6.324 -16.620 1.00 93.00 178 ILE A CA 1
ATOM 1343 C C . ILE A 1 178 ? 18.430 6.400 -15.421 1.00 93.00 178 ILE A C 1
ATOM 1345 O O . ILE A 1 178 ? 17.255 6.064 -15.557 1.00 93.00 178 ILE A O 1
ATOM 1349 N N . LEU A 1 179 ? 18.905 6.871 -14.263 1.00 92.25 179 LEU A N 1
ATOM 1350 C CA . LEU A 1 179 ? 18.082 7.006 -13.058 1.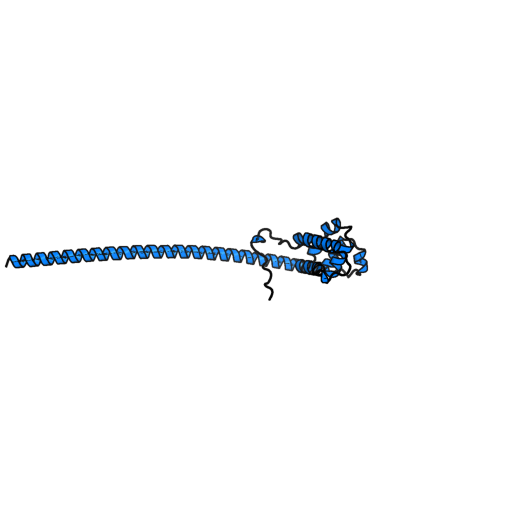00 92.25 179 LEU A CA 1
ATOM 1351 C C . LEU A 1 179 ? 16.974 8.054 -13.228 1.00 92.25 179 LEU A C 1
ATOM 1353 O O . LEU A 1 179 ? 15.849 7.823 -12.793 1.00 92.25 179 LEU A O 1
ATOM 1357 N N . GLU A 1 180 ? 17.257 9.171 -13.900 1.00 92.38 180 GLU A N 1
ATOM 1358 C CA . GLU A 1 180 ? 16.262 10.197 -14.231 1.00 92.38 180 GLU A CA 1
ATOM 1359 C C . GLU A 1 180 ? 15.171 9.635 -15.157 1.00 92.38 180 GLU A C 1
ATOM 1361 O O . GLU A 1 180 ? 13.980 9.811 -14.897 1.00 92.38 180 GLU A O 1
ATOM 1366 N N . ALA A 1 181 ? 15.562 8.890 -16.195 1.00 90.94 181 ALA A N 1
ATOM 1367 C CA . ALA A 1 181 ? 14.630 8.254 -17.124 1.00 90.94 181 ALA A CA 1
ATOM 1368 C C . ALA A 1 181 ? 13.826 7.099 -16.499 1.00 90.94 181 ALA A C 1
ATOM 1370 O O . ALA A 1 181 ? 12.732 6.784 -16.974 1.00 90.94 181 ALA A O 1
ATOM 1371 N N . ALA A 1 182 ? 14.340 6.476 -15.435 1.00 89.00 182 ALA A N 1
ATOM 1372 C CA . ALA A 1 182 ? 13.664 5.393 -14.731 1.00 89.00 182 ALA A CA 1
ATOM 1373 C C . ALA A 1 182 ? 12.444 5.876 -13.933 1.00 89.00 182 ALA A C 1
ATOM 1375 O O . ALA A 1 182 ? 11.464 5.143 -13.831 1.00 89.00 182 ALA A O 1
ATOM 1376 N N . VAL A 1 183 ? 12.457 7.110 -13.413 1.00 86.31 183 VAL A N 1
ATOM 1377 C CA . VAL A 1 183 ? 11.348 7.672 -12.616 1.00 86.31 183 VAL A CA 1
ATOM 1378 C C . VAL A 1 183 ? 9.989 7.565 -13.333 1.00 86.31 183 VAL A C 1
ATOM 1380 O O . VAL A 1 183 ? 9.078 6.956 -12.771 1.00 86.31 183 VAL A O 1
ATOM 1383 N N . PRO A 1 184 ? 9.811 8.071 -14.570 1.00 83.31 184 PRO A N 1
ATOM 1384 C CA . PRO A 1 184 ? 8.543 7.940 -15.296 1.00 83.31 184 PRO A CA 1
ATOM 1385 C C . PRO A 1 184 ? 8.244 6.517 -15.797 1.00 83.31 184 PRO A C 1
ATOM 1387 O O . PRO A 1 184 ? 7.099 6.226 -16.141 1.00 83.31 184 PRO A O 1
ATOM 1390 N N . ALA A 1 185 ? 9.247 5.639 -15.886 1.00 80.31 185 ALA A N 1
ATOM 1391 C CA . ALA A 1 185 ? 9.056 4.243 -16.283 1.00 80.31 185 ALA A CA 1
ATOM 1392 C C . ALA A 1 185 ? 8.591 3.358 -15.112 1.00 80.31 185 ALA A C 1
ATOM 1394 O O . ALA A 1 185 ? 7.887 2.377 -15.336 1.00 80.31 185 ALA A O 1
ATOM 1395 N N . LEU A 1 186 ? 8.969 3.717 -13.881 1.00 78.19 186 LEU A N 1
ATOM 1396 C CA . LEU A 1 186 ? 8.677 2.980 -12.647 1.00 78.19 186 LEU A CA 1
ATOM 1397 C C . LEU A 1 186 ? 7.533 3.574 -11.820 1.00 78.19 186 LEU A C 1
ATOM 1399 O O . LEU A 1 186 ? 7.123 2.966 -10.832 1.00 78.19 186 LEU A O 1
ATOM 1403 N N . ALA A 1 187 ? 7.036 4.757 -12.186 1.00 72.81 187 ALA A N 1
ATOM 1404 C CA . ALA A 1 187 ? 5.904 5.375 -11.513 1.00 72.81 187 ALA A CA 1
ATOM 1405 C C . ALA A 1 187 ? 4.679 4.446 -11.553 1.00 72.81 187 ALA A C 1
ATOM 1407 O O . ALA A 1 187 ? 4.303 3.950 -12.619 1.00 72.81 187 ALA A O 1
ATOM 1408 N N . ASP A 1 188 ? 4.059 4.219 -10.388 1.00 64.19 188 ASP A N 1
ATOM 1409 C CA . ASP A 1 188 ? 2.802 3.474 -10.308 1.00 64.19 188 ASP A CA 1
ATOM 1410 C C . ASP A 1 188 ? 1.759 4.225 -11.156 1.00 64.19 188 ASP A C 1
ATOM 1412 O O . ASP A 1 188 ? 1.610 5.441 -10.993 1.00 64.19 188 ASP A O 1
ATOM 1416 N N . PRO A 1 189 ? 1.055 3.557 -12.085 1.00 61.38 189 PRO A N 1
ATOM 1417 C CA . PRO A 1 189 ? 0.008 4.197 -12.879 1.00 61.38 189 PRO A CA 1
ATOM 1418 C C . PRO A 1 189 ? -1.147 4.758 -12.033 1.00 61.38 189 PRO A C 1
ATOM 1420 O O . PRO A 1 189 ? -1.935 5.538 -12.562 1.00 61.38 189 PRO A O 1
ATOM 1423 N N . ASP A 1 190 ? -1.255 4.379 -10.753 1.00 57.94 190 ASP A N 1
ATOM 1424 C CA . ASP A 1 190 ? -2.251 4.897 -9.812 1.00 57.94 190 ASP A CA 1
ATOM 1425 C C . ASP A 1 190 ? -1.671 6.000 -8.891 1.00 57.94 190 ASP A C 1
ATOM 1427 O O . ASP A 1 190 ? -0.962 5.694 -7.922 1.00 57.94 190 ASP A O 1
ATOM 1431 N N . PRO A 1 191 ? -1.987 7.291 -9.128 1.00 58.66 191 PRO A N 1
ATOM 1432 C CA . PRO A 1 191 ? -1.445 8.406 -8.344 1.00 58.66 191 PRO A CA 1
ATOM 1433 C C . PRO A 1 191 ? -1.950 8.431 -6.891 1.00 58.66 191 PRO A C 1
ATOM 1435 O O . PRO A 1 191 ? -1.253 8.926 -6.005 1.00 58.66 191 PRO A O 1
ATOM 1438 N N . ASP A 1 192 ? -3.124 7.854 -6.624 1.00 56.22 192 ASP A N 1
ATOM 1439 C CA . ASP A 1 192 ? -3.765 7.865 -5.302 1.00 56.22 192 ASP A CA 1
ATOM 1440 C C . ASP A 1 192 ? -3.197 6.800 -4.345 1.00 56.22 192 ASP A C 1
ATOM 1442 O O . ASP A 1 192 ? -3.399 6.859 -3.128 1.00 56.22 192 ASP A O 1
ATOM 1446 N N . ILE A 1 193 ? -2.471 5.814 -4.880 1.00 55.81 193 ILE A N 1
ATOM 1447 C CA . ILE A 1 193 ? -2.049 4.613 -4.145 1.00 55.81 193 ILE A CA 1
ATOM 1448 C C . ILE A 1 193 ? -0.576 4.677 -3.734 1.00 55.81 193 ILE A C 1
ATOM 1450 O O . ILE A 1 193 ? -0.205 4.081 -2.721 1.00 55.81 193 ILE A O 1
ATOM 1454 N N . GLY A 1 194 ? 0.247 5.464 -4.434 1.00 55.19 194 GLY A N 1
ATOM 1455 C CA . GLY A 1 194 ? 1.658 5.700 -4.100 1.00 55.19 194 GLY A CA 1
ATOM 1456 C C . GLY A 1 194 ? 1.950 5.938 -2.603 1.00 55.19 194 GLY A C 1
ATOM 1457 O O . GLY A 1 194 ? 2.839 5.278 -2.063 1.00 55.19 194 GLY A O 1
ATOM 1458 N N . PRO A 1 195 ? 1.195 6.789 -1.873 1.00 56.06 195 PRO A N 1
ATOM 1459 C CA . PRO A 1 195 ? 1.405 6.977 -0.432 1.00 56.06 195 PRO A CA 1
ATOM 1460 C C . PRO A 1 195 ? 0.840 5.836 0.438 1.00 56.06 195 PRO A C 1
ATOM 1462 O O . PRO A 1 195 ? 1.276 5.652 1.574 1.00 56.06 195 PRO A O 1
ATOM 1465 N N . ALA A 1 196 ? -0.127 5.064 -0.070 1.00 55.81 196 ALA A N 1
ATOM 1466 C CA . ALA A 1 196 ? -0.773 3.949 0.631 1.00 55.81 196 ALA A CA 1
ATOM 1467 C C . ALA A 1 196 ? -0.047 2.602 0.441 1.00 55.81 196 ALA A C 1
ATOM 1469 O O . ALA A 1 196 ? -0.300 1.645 1.182 1.00 55.81 196 ALA A O 1
ATOM 1470 N N . ARG A 1 197 ? 0.869 2.525 -0.531 1.00 58.28 197 ARG A N 1
ATOM 1471 C CA . ARG A 1 197 ? 1.706 1.363 -0.839 1.00 58.28 197 ARG A CA 1
ATOM 1472 C C . ARG A 1 197 ? 3.184 1.740 -0.697 1.00 58.28 197 ARG A C 1
ATOM 1474 O O . ARG A 1 197 ? 3.888 1.814 -1.701 1.00 58.28 197 ARG A O 1
ATOM 1481 N N . PRO A 1 198 ? 3.691 1.962 0.532 1.00 56.16 198 PRO A N 1
ATOM 1482 C CA . PRO A 1 198 ? 5.128 2.075 0.716 1.00 56.16 198 PRO A CA 1
ATOM 1483 C C . PRO A 1 198 ? 5.768 0.796 0.168 1.00 56.16 198 PRO A C 1
ATOM 1485 O O . PRO A 1 198 ? 5.438 -0.309 0.608 1.00 56.16 198 PRO A O 1
ATOM 1488 N N . LEU A 1 199 ? 6.634 0.945 -0.836 1.00 52.66 199 LEU A N 1
ATOM 1489 C CA . LEU A 1 199 ? 7.474 -0.134 -1.336 1.00 52.66 199 LEU A CA 1
ATOM 1490 C C . LEU A 1 199 ? 8.367 -0.561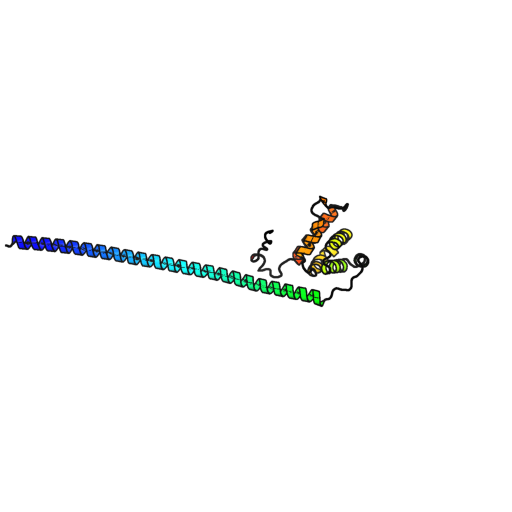 -0.172 1.00 52.66 199 LEU A C 1
ATOM 1492 O O . LEU A 1 199 ? 9.374 0.079 0.114 1.00 52.66 199 LEU A O 1
ATOM 1496 N N . VAL A 1 200 ? 7.961 -1.598 0.558 1.00 48.19 200 VAL A N 1
ATOM 1497 C CA . VAL A 1 200 ? 8.816 -2.201 1.577 1.00 48.19 200 VAL A CA 1
ATOM 1498 C C . VAL A 1 200 ? 9.800 -3.075 0.809 1.00 48.19 200 VAL A C 1
ATOM 1500 O O . VAL A 1 200 ? 9.367 -4.079 0.230 1.00 48.19 200 VAL A O 1
ATOM 1503 N N . PRO A 1 201 ? 11.096 -2.716 0.738 1.00 40.31 201 PRO A N 1
ATOM 1504 C CA . PRO A 1 201 ? 12.074 -3.612 0.150 1.00 40.31 201 PRO A CA 1
ATOM 1505 C C . PRO A 1 201 ? 11.984 -4.943 0.893 1.00 40.31 201 PRO A C 1
ATOM 1507 O O . PRO A 1 201 ? 11.847 -4.968 2.121 1.00 40.31 201 PRO A O 1
ATOM 1510 N N . ARG A 1 202 ? 12.010 -6.061 0.155 1.00 46.00 202 ARG A N 1
ATOM 1511 C CA . ARG A 1 202 ? 12.126 -7.382 0.779 1.00 46.00 202 ARG A CA 1
ATOM 1512 C C . ARG A 1 202 ? 13.315 -7.309 1.730 1.00 46.00 202 ARG A C 1
ATOM 1514 O O . ARG A 1 202 ? 14.425 -7.038 1.281 1.00 46.00 202 ARG A O 1
ATOM 1521 N N . ALA A 1 203 ? 13.068 -7.504 3.026 1.00 41.06 203 ALA A N 1
ATOM 1522 C CA . ALA A 1 203 ? 14.144 -7.647 3.992 1.00 41.06 203 ALA A CA 1
ATOM 1523 C C . ALA A 1 203 ? 15.099 -8.708 3.437 1.00 41.06 203 ALA A C 1
ATOM 1525 O O . ALA A 1 203 ? 14.647 -9.804 3.087 1.00 41.06 203 ALA A O 1
ATOM 1526 N N . ALA A 1 204 ? 16.369 -8.337 3.265 1.00 39.25 204 ALA A N 1
ATOM 1527 C CA . ALA A 1 204 ? 17.397 -9.253 2.801 1.00 39.25 204 ALA A CA 1
ATOM 1528 C C . ALA A 1 204 ? 17.383 -10.466 3.742 1.00 39.25 204 ALA A C 1
ATOM 1530 O O . ALA A 1 204 ? 17.573 -10.311 4.949 1.00 39.25 204 ALA A O 1
ATOM 1531 N N . ARG A 1 205 ? 17.025 -11.632 3.199 1.00 34.50 205 ARG A N 1
ATOM 1532 C CA . ARG A 1 205 ? 17.161 -12.916 3.887 1.00 34.50 205 ARG A CA 1
ATOM 1533 C C . ARG A 1 205 ? 18.568 -13.438 3.686 1.00 34.50 205 ARG A C 1
ATOM 1535 O O . ARG A 1 205 ? 19.084 -13.237 2.565 1.00 34.50 205 ARG A O 1
#

Secondary structure (DSSP, 8-state):
-HHHHHHHHHHHHHHHHHHHHHHHHHHHHHHHHHHHHHHHHHHHHHHHHHHHHHHHHHHHHHHHHHHHHHHHHHHHHHHHHHHHHT-PPPPPPHHHHHHS-HHHHHHHHHHTT-HHHHHHHHHHTGGGHHHHHHHHHHHHTTSSSHHHHHHHHHHTTSSGGG--SS-HHHHHHHHHHHHHHHHHHHS-S-TTTTTTS---PPP--

pLDDT: mean 82.65, std 16.28, range [34.5, 98.75]

InterPro domains:
  IPR012474 Frigida-like [PF07899] (102-187)

Foldseek 3Di:
DVVVVVVVVVVVVVVVVVVVVVVVVVVVVVVVVVVVVVVVVVVVVVVVVVVVVVVVVVVVLVVVVVVLVVVVVVVLVVLVVVLVVVDLDPDDDPVVLLVDDLLVVLLNCQLVLVLQVNLVSQLVVVVCLVVCLVRNLVSLLNHNDSVVSLCSNLVCLPPPVNDDPDDNVSSVVSNVSSVVSVCSNVDDPDPVCPVSDDPDPPDDD

Sequence (205 aa):
MVSAGFAELERQQRLLATCTRLYQHLSDHIGSLERGLAARSDALRVRRRAFDARTHRALDSLHRREASIDASVSRALDHLHSISAKGSPPAPDPAHAAGAGAAEGLRALCARMDSAAFLGFVVARRKEADALRAEMPAALKLCVDPAKFVMDAVADVFPVDRREARSPADLAWACVLILEAAVPALADPDPDIGPARPLVPRAAR